Protein 2XQH (pdb70)

Foldseek 3Di:
DDDEECEDCEEFAADCEYEHYHCEYAHEHVEYFCAHVEYFYYHVTYQQDHLEYAEAHLGEEDNQQDNEYAYEANGYEDHPQHVEYEDEHCGYEDEHVEYQHYHQGYDDYHPYYTPWHQDDPPDPDRIDHDDDDDDDADDDPPDDHDPVRVCVVVVVVVVVVVVVVVVVVVVVVVVCCVVVVVVVVVCVQPFKWAADPVGDTHRPPPHDHMDTNVVVVVVVVVVVVVVVVVVVVVVVVVVVVVVVVVVVVVVVVVVVPD

Radius of gyration: 55.24 Å; Cα contacts (8 Å, |Δi|>4): 587; chains: 1; bounding box: 32×41×186 Å

Structure (mmCIF, N/CA/C/O backbone):
data_2XQH
#
_entry.id   2XQH
#
_cell.length_a   48.950
_cell.length_b   48.950
_cell.length_c   409.600
_cell.angle_alpha   90.00
_cell.angle_beta   90.00
_cell.angle_gamma   120.00
#
_symmetry.space_group_name_H-M   'H 3'
#
loop_
_entity.id
_entity.type
_entity.pdbx_description
1 polymer 'IMMUNOGLOBULIN-BINDING PROTEIN EIBD'
2 non-polymer 'CHLORIDE ION'
3 water water
#
loop_
_atom_site.group_PDB
_atom_site.id
_atom_site.type_symbol
_atom_site.label_atom_id
_atom_site.label_alt_id
_atom_site.label_comp_id
_atom_site.label_asym_id
_atom_site.label_entity_id
_atom_site.label_seq_id
_atom_site.pdbx_PDB_ins_code
_atom_site.Cartn_x
_atom_site.Cartn_y
_atom_site.Cartn_z
_atom_site.occupancy
_atom_site.B_iso_or_equiv
_atom_site.auth_seq_id
_atom_site.auth_comp_id
_atom_site.auth_asym_id
_atom_site.auth_atom_id
_atom_site.pdbx_PDB_model_num
ATOM 1 N N . SER A 1 23 ? 2.077 15.721 133.245 1.00 81.58 160 SER A N 1
ATOM 2 C CA . SER A 1 23 ? 3.463 15.836 132.805 1.00 86.63 160 SER A CA 1
ATOM 3 C C . SER A 1 23 ? 4.122 14.463 132.682 1.00 97.42 160 SER A C 1
ATOM 4 O O . SER A 1 23 ? 4.570 14.069 131.603 1.00 100.51 160 SER A O 1
ATOM 7 N N . ASP A 1 24 ? 4.178 13.748 133.804 1.00 98.84 161 ASP A N 1
ATOM 8 C CA . ASP A 1 24 ? 4.784 12.419 133.887 1.00 87.79 161 ASP A CA 1
ATOM 9 C C . ASP A 1 24 ? 3.778 11.395 133.323 1.00 72.26 161 ASP A C 1
ATOM 10 O O . ASP A 1 24 ? 2.907 11.806 132.554 1.00 79.97 161 ASP A O 1
ATOM 15 N N . ALA A 1 25 ? 3.838 10.098 133.657 1.00 56.21 162 ALA A N 1
ATOM 16 C CA . ALA A 1 25 ? 4.660 9.480 134.707 1.00 47.05 162 ALA A CA 1
ATOM 17 C C . ALA A 1 25 ? 6.136 9.293 134.345 1.00 52.35 162 ALA A C 1
ATOM 18 O O . ALA A 1 25 ? 6.473 9.005 133.194 1.00 50.45 162 ALA A O 1
ATOM 20 N N . LYS A 1 26 ? 7.007 9.450 135.340 1.00 35.48 163 LYS A N 1
ATOM 21 C CA . LYS A 1 26 ? 8.443 9.362 135.119 1.00 37.29 163 LYS A CA 1
ATOM 22 C C . LYS A 1 26 ? 9.132 8.452 136.124 1.00 34.76 163 LYS A C 1
ATOM 23 O O . LYS A 1 26 ? 9.208 8.758 137.315 1.00 32.03 163 LYS A O 1
ATOM 29 N N . ALA A 1 27 ? 9.629 7.326 135.630 1.00 29.53 164 ALA A N 1
ATOM 30 C CA . ALA A 1 27 ? 10.352 6.374 136.450 1.00 36.77 164 ALA A CA 1
ATOM 31 C C . ALA A 1 27 ? 11.823 6.405 136.042 1.00 44.58 164 ALA A C 1
ATOM 32 O O . ALA A 1 27 ? 12.258 5.622 135.203 1.00 42.69 164 ALA A O 1
ATOM 34 N N . SER A 1 28 ? 12.587 7.308 136.647 1.00 42.96 165 SER A N 1
ATOM 35 C CA . SER A 1 28 ? 13.960 7.548 136.223 1.00 43.24 165 SER A CA 1
ATOM 36 C C . SER A 1 28 ? 14.999 6.788 137.047 1.00 45.88 165 SER A C 1
ATOM 37 O O . SER A 1 28 ? 16.135 6.640 136.615 1.00 48.77 165 SER A O 1
ATOM 40 N N . GLY A 1 29 ? 14.622 6.293 138.223 1.00 36.86 166 GLY A N 1
ATOM 41 C CA . GLY A 1 29 ? 15.552 5.487 138.997 1.00 34.69 166 GLY A CA 1
ATOM 42 C C . GLY A 1 29 ? 15.686 4.040 138.530 1.00 31.20 166 GLY A C 1
ATOM 43 O O . GLY A 1 29 ? 14.811 3.513 137.848 1.00 32.02 166 GLY A O 1
ATOM 44 N N . GLU A 1 30 ? 16.781 3.390 138.908 1.00 30.28 167 GLU A N 1
ATOM 45 C CA . GLU A 1 30 ? 16.956 1.961 138.642 1.00 37.42 167 GLU A CA 1
ATOM 46 C C . GLU A 1 30 ? 15.894 1.145 139.399 1.00 32.13 167 GLU A C 1
ATOM 47 O O . GLU A 1 30 ? 15.659 1.382 140.581 1.00 33.02 167 GLU A O 1
ATOM 53 N N . PHE A 1 31 ? 15.264 0.195 138.712 1.00 30.33 168 PHE A N 1
ATOM 54 C CA . PHE A 1 31 ? 14.183 -0.629 139.276 1.00 28.34 168 PHE A CA 1
ATOM 55 C C . PHE A 1 31 ? 12.939 0.190 139.604 1.00 32.72 168 PHE A C 1
ATOM 56 O O . PHE A 1 31 ? 11.991 -0.348 140.151 1.00 32.77 168 PHE A O 1
ATOM 64 N N . SER A 1 32 ? 12.926 1.474 139.258 1.00 28.71 169 SER A N 1
ATOM 65 C CA . SER A 1 32 ? 11.805 2.331 139.637 1.00 27.37 169 SER A CA 1
ATOM 66 C C . SER A 1 32 ? 10.542 2.094 138.803 1.00 33.44 169 SER A C 1
ATOM 67 O O . SER A 1 32 ? 10.609 1.698 137.641 1.00 33.47 169 SER A O 1
ATOM 70 N N . VAL A 1 33 ? 9.390 2.336 139.422 1.00 27.91 170 VAL A N 1
ATOM 71 C CA . VAL A 1 33 ? 8.090 2.263 138.759 1.00 28.87 170 VAL A CA 1
ATOM 72 C C . VAL A 1 33 ? 7.252 3.485 139.138 1.00 26.28 170 VAL A C 1
ATOM 73 O O . VAL A 1 33 ? 7.184 3.862 140.312 1.00 22.20 170 VAL A O 1
ATOM 77 N N . ALA A 1 34 ? 6.641 4.120 138.140 1.00 24.00 171 ALA A N 1
ATOM 78 C CA . ALA A 1 34 ? 5.738 5.245 138.381 1.00 28.95 171 ALA A CA 1
ATOM 79 C C . ALA A 1 34 ? 4.448 5.028 137.595 1.00 31.46 171 ALA A C 1
ATOM 80 O O . ALA A 1 34 ? 4.478 4.748 136.397 1.00 30.28 171 ALA A O 1
ATOM 82 N N . VAL A 1 35 ? 3.317 5.181 138.269 1.00 27.71 172 VAL A N 1
ATOM 83 C CA . VAL A 1 35 ? 2.031 4.916 137.649 1.00 26.69 172 VAL A CA 1
ATOM 84 C C . VAL A 1 35 ? 1.115 6.059 138.017 1.00 27.77 172 VAL A C 1
ATOM 85 O O . VAL A 1 35 ? 0.936 6.359 139.202 1.00 24.98 172 VAL A O 1
ATOM 89 N N . GLY A 1 36 ? 0.550 6.711 137.006 1.00 23.27 173 GLY A N 1
ATOM 90 C CA . GLY A 1 36 ? -0.377 7.803 137.239 1.00 29.10 173 GLY A CA 1
ATOM 91 C C . GLY A 1 36 ? 0.189 9.087 136.680 1.00 30.42 173 GLY A C 1
ATOM 92 O O . GLY A 1 36 ? 1.412 9.248 136.592 1.00 26.36 173 GLY A O 1
ATOM 93 N N . ASN A 1 37 ? -0.697 9.999 136.289 1.00 31.15 174 ASN A N 1
ATOM 94 C CA . ASN A 1 37 ? -0.266 11.257 135.699 1.00 29.67 174 ASN A CA 1
ATOM 95 C C . ASN A 1 37 ? 0.529 12.075 136.705 1.00 33.90 174 ASN A C 1
ATOM 96 O O . ASN A 1 37 ? 0.087 12.282 137.837 1.00 25.45 174 ASN A O 1
ATOM 101 N N . GLY A 1 38 ? 1.692 12.553 136.282 1.00 26.90 175 GLY A N 1
ATOM 102 C CA . GLY A 1 38 ? 2.540 13.344 137.157 1.00 31.64 175 GLY A CA 1
ATOM 103 C C . GLY A 1 38 ? 3.318 12.532 138.191 1.00 30.71 175 GLY A C 1
ATOM 104 O O . GLY A 1 38 ? 4.155 13.089 138.893 1.00 25.18 175 GLY A O 1
ATOM 105 N N . ALA A 1 39 ? 3.055 11.228 138.299 1.00 27.09 176 ALA A N 1
ATOM 106 C CA . ALA A 1 39 ? 3.766 10.404 139.297 1.00 27.40 176 ALA A CA 1
ATOM 107 C C . ALA A 1 39 ? 5.254 10.348 138.973 1.00 29.10 176 ALA A C 1
ATOM 108 O O . ALA A 1 39 ? 5.643 10.349 137.806 1.00 26.06 176 ALA A O 1
ATOM 110 N N . ARG A 1 40 ? 6.094 10.296 139.995 1.00 20.29 177 ARG A N 1
ATOM 111 C CA . ARG A 1 40 ? 7.525 10.195 139.744 1.00 25.04 177 ARG A CA 1
ATOM 112 C C . ARG A 1 40 ? 8.231 9.316 140.771 1.00 29.29 177 ARG A C 1
ATOM 113 O O . ARG A 1 40 ? 7.933 9.359 141.973 1.00 28.77 177 ARG A O 1
ATOM 121 N N . ALA A 1 41 ? 9.144 8.493 140.277 1.00 22.22 178 ALA A N 1
ATOM 122 C CA . ALA A 1 41 ? 9.949 7.629 141.122 1.00 27.22 178 ALA A CA 1
ATOM 123 C C . ALA A 1 41 ? 11.374 7.811 140.627 1.00 29.24 178 ALA A C 1
ATOM 124 O O . ALA A 1 41 ? 11.746 7.304 139.573 1.00 30.13 178 ALA A O 1
ATOM 126 N N . THR A 1 42 ? 12.155 8.568 141.389 1.00 26.76 179 THR A N 1
ATOM 127 C CA . THR A 1 42 ? 13.373 9.191 140.878 1.00 29.25 179 THR A CA 1
ATOM 128 C C . THR A 1 42 ? 14.662 8.619 141.446 1.00 31.96 179 THR A C 1
ATOM 129 O O . THR A 1 42 ? 15.748 9.051 141.078 1.00 33.76 179 THR A O 1
ATOM 133 N N . GLU A 1 43 ? 14.549 7.661 142.358 1.00 29.10 180 GLU A N 1
ATOM 134 C CA . GLU A 1 43 ? 15.739 7.063 142.942 1.00 26.86 180 GLU A CA 1
ATOM 135 C C . GLU A 1 43 ? 15.708 5.561 142.761 1.00 26.54 180 GLU A C 1
ATOM 136 O O . GLU A 1 43 ? 14.694 4.988 142.367 1.00 26.68 180 GLU A O 1
ATOM 142 N N . LYS A 1 44 ? 16.832 4.929 143.061 1.00 26.38 181 LYS A N 1
ATOM 143 C CA . LYS A 1 44 ? 16.944 3.484 142.984 1.00 25.42 181 LYS A CA 1
ATOM 144 C C . LYS A 1 44 ? 15.901 2.787 143.845 1.00 31.84 181 LYS A C 1
ATOM 145 O O . LYS A 1 44 ? 15.715 3.130 145.028 1.00 30.14 181 LYS A O 1
ATOM 151 N N . ALA A 1 45 ? 15.244 1.793 143.248 1.00 25.98 182 ALA A N 1
ATOM 152 C CA . ALA A 1 45 ? 14.254 0.969 143.930 1.00 26.02 182 ALA A CA 1
ATOM 153 C C . ALA A 1 45 ? 13.088 1.788 144.481 1.00 25.29 182 ALA A C 1
ATOM 154 O O . ALA A 1 45 ? 12.530 1.455 145.535 1.00 23.88 182 ALA A O 1
ATOM 156 N N . SER A 1 46 ? 12.714 2.848 143.768 1.00 22.06 183 SER A N 1
ATOM 157 C CA . SER A 1 46 ? 11.568 3.653 144.185 1.00 25.70 183 SER A CA 1
ATOM 158 C C . SER A 1 46 ? 10.310 3.240 143.401 1.00 28.39 183 SER A C 1
ATOM 159 O O . SER A 1 46 ? 10.402 2.779 142.256 1.00 26.06 183 SER A O 1
ATOM 162 N N . THR A 1 47 ? 9.148 3.415 144.024 1.00 22.46 184 THR A N 1
ATOM 163 C CA . THR A 1 47 ? 7.861 3.024 143.450 1.00 21.78 184 THR A CA 1
ATOM 164 C C . THR A 1 47 ? 6.831 4.098 143.783 1.00 26.35 184 THR A C 1
ATOM 165 O O . THR A 1 47 ? 6.552 4.356 144.953 1.00 21.93 184 THR A O 1
ATOM 169 N N . ALA A 1 48 ? 6.254 4.727 142.769 1.00 16.14 185 ALA A N 1
ATOM 170 C CA . ALA A 1 48 ? 5.223 5.725 143.027 1.00 18.74 185 ALA A CA 1
ATOM 171 C C . ALA A 1 48 ? 3.955 5.387 142.250 1.00 22.74 185 ALA A C 1
ATOM 172 O O . ALA A 1 48 ? 3.986 5.259 141.028 1.00 26.04 185 ALA A O 1
ATOM 174 N N . VAL A 1 49 ? 2.844 5.247 142.957 1.00 23.00 186 VAL A N 1
ATOM 175 C CA . VAL A 1 49 ? 1.599 4.803 142.337 1.00 22.78 186 VAL A CA 1
ATOM 176 C C . VAL A 1 49 ? 0.489 5.728 142.795 1.00 22.32 186 VAL A C 1
ATOM 177 O O . VAL A 1 49 ? 0.128 5.754 143.977 1.00 21.83 186 VAL A O 1
ATOM 181 N N . GLY A 1 50 ? -0.039 6.494 141.851 1.00 19.77 187 GLY A N 1
ATOM 182 C CA . GLY A 1 50 ? -1.045 7.488 142.147 1.00 26.53 187 GLY A CA 1
ATOM 183 C C . GLY A 1 50 ? -0.684 8.774 141.437 1.00 25.26 187 GLY A C 1
ATOM 184 O O . GLY A 1 50 ? 0.489 9.137 141.388 1.00 25.27 187 GLY A O 1
ATOM 185 N N . SER A 1 51 ? -1.682 9.472 140.897 1.00 23.00 188 SER A N 1
ATOM 186 C CA . SER A 1 51 ? -1.419 10.744 140.225 1.00 24.89 188 SER A CA 1
ATOM 187 C C . SER A 1 51 ? -0.680 11.689 141.169 1.00 28.69 188 SER A C 1
ATOM 188 O O . SER A 1 51 ? -1.034 11.812 142.341 1.00 23.22 188 SER A O 1
ATOM 191 N N . TRP A 1 52 ? 0.358 12.336 140.651 1.00 22.34 189 TRP A N 1
ATOM 192 C CA . TRP A 1 52 ? 1.112 13.329 141.408 1.00 22.14 189 TRP A CA 1
ATOM 193 C C . TRP A 1 52 ? 1.846 12.777 142.639 1.00 27.16 189 TRP A C 1
ATOM 194 O O . TRP A 1 52 ? 2.358 13.551 143.446 1.00 27.65 189 TRP A O 1
ATOM 205 N N . ALA A 1 53 ? 1.920 11.452 142.780 1.00 23.24 190 ALA A N 1
ATOM 206 C CA . ALA A 1 53 ? 2.718 10.872 143.874 1.00 23.08 190 ALA A CA 1
ATOM 207 C C . ALA A 1 53 ? 4.196 10.988 143.530 1.00 28.36 190 ALA A C 1
ATOM 208 O O . ALA A 1 53 ? 4.564 11.077 142.369 1.00 25.84 190 ALA A O 1
ATOM 210 N N . ALA A 1 54 ? 5.044 10.966 144.541 1.00 23.57 191 ALA A N 1
ATOM 211 C CA . ALA A 1 54 ? 6.476 11.075 144.313 1.00 25.11 191 ALA A CA 1
ATOM 212 C C . ALA A 1 54 ? 7.219 10.198 145.293 1.00 22.53 191 ALA A C 1
ATOM 213 O O . ALA A 1 54 ? 7.009 10.261 146.502 1.00 25.09 191 ALA A O 1
ATOM 215 N N . ALA A 1 55 ? 8.089 9.364 144.755 1.00 20.09 192 ALA A N 1
ATOM 216 C CA . ALA A 1 55 ? 8.956 8.552 145.566 1.00 19.86 192 ALA A CA 1
ATOM 217 C C . ALA A 1 55 ? 10.387 8.958 145.214 1.00 28.05 192 ALA A C 1
ATOM 218 O O . ALA A 1 55 ? 10.930 8.558 144.167 1.00 24.16 192 ALA A O 1
ATOM 220 N N . ASP A 1 56 ? 10.974 9.810 146.060 1.00 22.15 193 ASP A N 1
ATOM 221 C CA . ASP A 1 56 ? 12.257 10.433 145.735 1.00 22.36 193 ASP A CA 1
ATOM 222 C C . ASP A 1 56 ? 13.380 9.887 146.599 1.00 31.03 193 ASP A C 1
ATOM 223 O O . ASP A 1 56 ? 14.494 10.394 146.558 1.00 27.39 193 ASP A O 1
ATOM 228 N N . GLY A 1 57 ? 13.091 8.855 147.385 1.00 25.24 194 GLY A N 1
ATOM 229 C CA . GLY A 1 57 ? 14.140 8.201 148.142 1.00 30.48 194 GLY A CA 1
ATOM 230 C C . GLY A 1 57 ? 14.537 6.844 147.572 1.00 33.46 194 GLY A C 1
ATOM 231 O O . GLY A 1 57 ? 13.771 6.189 146.870 1.00 26.92 194 GLY A O 1
ATOM 232 N N . LYS A 1 58 ? 15.748 6.414 147.894 1.00 26.15 195 LYS A N 1
ATOM 233 C CA . LYS A 1 58 ? 16.173 5.050 147.641 1.00 27.59 195 LYS A CA 1
ATOM 234 C C . LYS A 1 58 ? 15.283 4.090 148.408 1.00 27.36 195 LYS A C 1
ATOM 235 O O . LYS A 1 58 ? 15.053 4.276 149.604 1.00 26.91 195 LYS A O 1
ATOM 241 N N . GLN A 1 59 ? 14.783 3.067 147.718 1.00 24.13 196 GLN A N 1
ATOM 242 C CA . GLN A 1 59 ? 13.881 2.088 148.316 1.00 20.40 196 GLN A CA 1
ATOM 243 C C . GLN A 1 59 ? 12.650 2.770 148.928 1.00 23.75 196 GLN A C 1
ATOM 244 O O . GLN A 1 59 ? 12.108 2.313 149.950 1.00 22.03 196 GLN A O 1
ATOM 250 N N . SER A 1 60 ? 12.208 3.866 148.311 1.00 20.14 197 SER A N 1
ATOM 251 C CA . SER A 1 60 ? 11.008 4.572 148.785 1.00 17.48 197 SER A CA 1
ATOM 252 C C . SER A 1 60 ? 9.760 4.126 148.010 1.00 23.32 197 SER A C 1
ATOM 253 O O . SER A 1 60 ? 9.844 3.702 146.849 1.00 24.53 197 SER A O 1
ATOM 256 N N . THR A 1 61 ? 8.606 4.218 148.663 1.00 21.59 198 THR A N 1
ATOM 257 C CA . THR A 1 61 ? 7.350 3.740 148.089 1.00 23.45 198 THR A CA 1
ATOM 258 C C . THR A 1 61 ? 6.253 4.720 148.461 1.00 20.79 198 THR A C 1
ATOM 259 O O . THR A 1 61 ? 6.036 5.019 149.648 1.00 17.79 198 THR A O 1
ATOM 263 N N . ALA A 1 62 ? 5.559 5.222 147.446 1.00 17.44 199 ALA A N 1
ATOM 264 C CA . ALA A 1 62 ? 4.440 6.138 147.646 1.00 20.72 199 ALA A CA 1
ATOM 265 C C . ALA A 1 62 ? 3.198 5.595 146.952 1.00 17.26 199 ALA A C 1
ATOM 266 O O . ALA A 1 62 ? 3.226 5.261 145.768 1.00 21.57 199 ALA A O 1
ATOM 268 N N . LEU A 1 63 ? 2.108 5.508 147.699 1.00 18.20 200 LEU A N 1
ATOM 269 C CA . LEU A 1 63 ? 0.841 5.052 147.143 1.00 19.35 200 LEU A CA 1
ATOM 270 C C . LEU A 1 63 ? -0.284 6.028 147.468 1.00 18.69 200 LEU A C 1
ATOM 271 O O . LEU A 1 63 ? -0.567 6.306 148.654 1.00 17.67 200 LEU A O 1
ATOM 276 N N . GLY A 1 64 ? -0.942 6.509 146.417 1.00 15.45 201 GLY A N 1
ATOM 277 C CA . GLY A 1 64 ? -2.064 7.412 146.538 1.00 17.88 201 GLY A CA 1
ATOM 278 C C . GLY A 1 64 ? -1.797 8.762 145.877 1.00 19.74 201 GLY A C 1
ATOM 279 O O . GLY A 1 64 ? -0.652 9.114 145.569 1.00 19.26 201 GLY A O 1
ATOM 280 N N . VAL A 1 65 ? -2.853 9.541 145.693 1.00 18.95 202 VAL A N 1
ATOM 281 C CA . VAL A 1 65 ? -2.730 10.826 145.000 1.00 22.39 202 VAL A CA 1
ATOM 282 C C . VAL A 1 65 ? -1.981 11.837 145.866 1.00 22.65 202 VAL A C 1
ATOM 283 O O . VAL A 1 65 ? -2.300 12.019 147.057 1.00 17.86 202 VAL A O 1
ATOM 287 N N . GLY A 1 66 ? -0.973 12.479 145.274 1.00 21.01 203 GLY A N 1
ATOM 288 C CA . GLY A 1 66 ? -0.236 13.529 145.966 1.00 23.79 203 GLY A CA 1
ATOM 289 C C . GLY A 1 66 ? 0.539 13.013 147.177 1.00 21.39 203 GLY A C 1
ATOM 290 O O . GLY A 1 66 ? 0.888 13.788 148.068 1.00 21.26 203 GLY A O 1
ATOM 291 N N . THR A 1 67 ? 0.821 11.707 147.186 1.00 19.03 204 THR A N 1
ATOM 292 C CA . THR A 1 67 ? 1.534 11.029 148.285 1.00 21.30 204 THR A CA 1
ATOM 293 C C . THR A 1 67 ? 3.048 11.088 148.065 1.00 20.45 204 THR A C 1
ATOM 294 O O . THR A 1 67 ? 3.541 10.719 146.991 1.00 16.18 204 THR A O 1
ATOM 298 N N . TYR A 1 68 ? 3.777 11.578 149.064 1.00 17.66 205 TYR A N 1
ATOM 299 C CA . TYR A 1 68 ? 5.209 11.842 148.920 1.00 18.91 205 TYR A CA 1
ATOM 300 C C . TYR A 1 68 ? 6.027 11.019 149.893 1.00 21.17 205 TYR A C 1
ATOM 301 O O . TYR A 1 68 ? 5.889 11.172 151.116 1.00 18.96 205 TYR A O 1
ATOM 310 N N . ALA A 1 69 ? 6.894 10.166 149.344 1.00 20.83 206 ALA A N 1
ATOM 311 C CA . ALA A 1 69 ? 7.863 9.401 150.128 1.00 21.10 206 ALA A CA 1
ATOM 312 C C . ALA A 1 69 ? 9.232 9.932 149.753 1.00 20.28 206 ALA A C 1
ATOM 313 O O . ALA A 1 69 ? 9.864 9.431 148.837 1.00 20.83 206 ALA A O 1
ATOM 315 N N . TYR A 1 70 ? 9.666 10.985 150.435 1.00 21.81 207 TYR A N 1
ATOM 316 C CA . TYR A 1 70 ? 10.852 11.726 150.022 1.00 20.30 207 TYR A CA 1
ATOM 317 C C . TYR A 1 70 ? 12.176 11.181 150.580 1.00 27.51 207 TYR A C 1
ATOM 318 O O . TYR A 1 70 ? 13.233 11.392 149.991 1.00 23.92 207 TYR A O 1
ATOM 327 N N . ALA A 1 71 ? 12.121 10.502 151.724 1.00 20.64 208 ALA A N 1
ATOM 328 C CA . ALA A 1 71 ? 13.330 10.054 152.398 1.00 20.77 208 ALA A CA 1
ATOM 329 C C . ALA A 1 71 ? 13.774 8.690 151.876 1.00 21.32 208 ALA A C 1
ATOM 330 O O . ALA A 1 71 ? 12.957 7.920 151.384 1.00 20.76 208 ALA A O 1
ATOM 332 N N . ASN A 1 72 ? 15.059 8.377 152.006 1.00 23.32 209 ASN A N 1
ATOM 333 C CA . ASN A 1 72 ? 15.503 7.002 151.768 1.00 24.40 209 ASN A CA 1
ATOM 334 C C . ASN A 1 72 ? 14.725 6.019 152.654 1.00 28.96 209 ASN A C 1
ATOM 335 O O . ASN A 1 72 ? 14.445 6.305 153.829 1.00 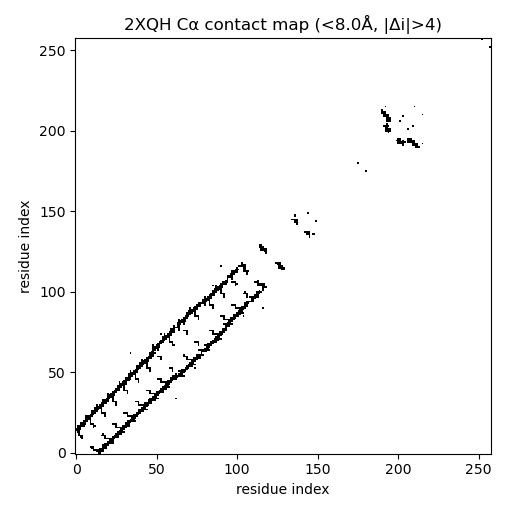21.68 209 ASN A O 1
ATOM 340 N N . ALA A 1 73 ? 14.382 4.864 152.090 1.00 19.82 210 ALA A N 1
ATOM 341 C CA . ALA A 1 73 ? 13.672 3.809 152.821 1.00 24.16 210 ALA A CA 1
ATOM 342 C C . ALA A 1 73 ? 12.351 4.270 153.431 1.00 24.53 210 ALA A C 1
ATOM 343 O O . ALA A 1 73 ? 11.858 3.669 154.397 1.00 22.90 210 ALA A O 1
ATOM 345 N N . SER A 1 74 ? 11.748 5.314 152.862 1.00 17.84 211 SER A N 1
ATOM 346 C CA . SER A 1 74 ? 10.442 5.767 153.351 1.00 20.09 211 SER A CA 1
ATOM 347 C C . SER A 1 74 ? 9.292 5.072 152.630 1.00 26.41 211 SER A C 1
ATOM 348 O O . SER A 1 74 ? 9.423 4.661 151.477 1.00 21.38 211 SER A O 1
ATOM 351 N N . THR A 1 75 ? 8.163 4.969 153.320 1.00 18.90 212 THR A N 1
ATOM 352 C CA . THR A 1 75 ? 6.952 4.347 152.784 1.00 17.71 212 THR A CA 1
ATOM 353 C C . THR A 1 75 ? 5.772 5.234 153.190 1.00 21.75 212 THR A C 1
ATOM 354 O O . THR A 1 75 ? 5.569 5.508 154.375 1.00 21.06 212 THR A O 1
ATOM 358 N N . ALA A 1 76 ? 5.020 5.711 152.209 1.00 19.26 213 ALA A N 1
ATOM 359 C CA . ALA A 1 76 ? 3.863 6.568 152.461 1.00 19.14 213 ALA A CA 1
ATOM 360 C C . ALA A 1 76 ? 2.651 5.974 151.734 1.00 18.87 213 ALA A C 1
ATOM 361 O O . ALA A 1 76 ? 2.666 5.821 150.505 1.00 18.35 213 ALA A O 1
ATOM 363 N N . LEU A 1 77 ? 1.617 5.635 152.496 1.00 16.73 214 LEU A N 1
ATOM 364 C CA . LEU A 1 77 ? 0.474 4.885 151.973 1.00 19.86 214 LEU A CA 1
ATOM 365 C C . LEU A 1 77 ? -0.844 5.580 152.294 1.00 18.85 214 LEU A C 1
ATOM 366 O O . LEU A 1 77 ? -1.203 5.741 153.467 1.00 18.93 214 LEU A O 1
ATOM 371 N N . GLY A 1 78 ? -1.581 5.956 151.257 1.00 17.96 215 GLY A N 1
ATOM 372 C CA . GLY A 1 78 ? -2.789 6.752 151.419 1.00 17.32 215 GLY A CA 1
ATOM 373 C C . GLY A 1 78 ? -2.569 8.123 150.810 1.00 18.68 215 GLY A C 1
ATOM 374 O O . GLY A 1 78 ? -1.463 8.661 150.845 1.00 18.85 215 GLY A O 1
ATOM 375 N N . SER A 1 79 ? -3.623 8.685 150.232 1.00 17.89 216 SER A N 1
ATOM 376 C CA . SER A 1 79 ? -3.519 9.992 149.595 1.00 18.37 216 SER A CA 1
ATOM 377 C C . SER A 1 79 ? -2.996 11.074 150.553 1.00 20.49 216 SER A C 1
ATOM 378 O O . SER A 1 79 ? -3.399 11.158 151.730 1.00 19.96 216 SER A O 1
ATOM 381 N N . VAL A 1 80 ? -2.067 11.881 150.045 1.00 19.00 217 VAL A N 1
ATOM 382 C CA . VAL A 1 80 ? -1.467 12.949 150.824 1.00 26.11 217 VAL A CA 1
ATOM 383 C C . VAL A 1 80 ? -0.644 12.460 152.040 1.00 24.62 217 VAL A C 1
ATOM 384 O O . VAL A 1 80 ? -0.218 13.270 152.851 1.00 22.80 217 VAL A O 1
ATOM 388 N N . ALA A 1 81 ? -0.416 11.154 152.182 1.00 19.82 218 ALA A N 1
ATOM 389 C CA . ALA A 1 81 ? 0.526 10.719 153.217 1.00 18.08 218 ALA A CA 1
ATOM 390 C C . ALA A 1 81 ? 1.903 11.298 152.863 1.00 21.18 218 ALA A C 1
ATOM 391 O O . ALA A 1 81 ? 2.202 11.523 151.692 1.00 21.55 218 ALA A O 1
ATOM 393 N N . PHE A 1 82 ? 2.743 11.527 153.864 1.00 17.24 219 PHE A N 1
ATOM 394 C CA . PHE A 1 82 ? 3.973 12.290 153.652 1.00 21.73 219 PHE A CA 1
ATOM 395 C C . PHE A 1 82 ? 5.106 11.817 154.560 1.00 18.38 219 PHE A C 1
ATOM 396 O O . PHE A 1 82 ? 4.919 11.695 155.766 1.00 20.32 219 PHE A O 1
ATOM 404 N N . VAL A 1 83 ? 6.281 11.584 153.976 1.00 19.43 220 VAL A N 1
ATOM 405 C CA . VAL A 1 83 ? 7.496 11.374 154.743 1.00 19.20 220 VAL A CA 1
ATOM 406 C C . VAL A 1 83 ? 8.564 12.365 154.294 1.00 21.00 220 VAL A C 1
ATOM 407 O O . VAL A 1 83 ? 9.004 12.369 153.127 1.00 20.50 220 VAL A O 1
ATOM 411 N N . ASP A 1 84 ? 8.956 13.228 155.224 1.00 18.59 221 ASP A N 1
ATOM 412 C CA . ASP A 1 84 ? 9.951 14.252 154.951 1.00 21.87 221 ASP A CA 1
ATOM 413 C C . ASP A 1 84 ? 11.244 13.634 154.433 1.00 24.97 221 ASP A C 1
ATOM 414 O O . ASP A 1 84 ? 11.641 12.544 154.855 1.00 22.56 221 ASP A O 1
ATOM 419 N N . ASN A 1 85 ? 11.921 14.334 153.532 1.00 21.54 222 ASN A N 1
ATOM 420 C CA . ASN A 1 85 ? 13.161 13.787 152.961 1.00 31.23 222 ASN A CA 1
ATOM 421 C C . ASN A 1 85 ? 14.269 13.493 153.985 1.00 26.62 222 ASN A C 1
ATOM 422 O O . ASN A 1 85 ? 15.130 12.640 153.746 1.00 24.57 222 ASN A O 1
ATOM 427 N N . THR A 1 86 ? 14.248 14.181 155.127 1.00 24.99 223 THR A N 1
ATOM 428 C CA . THR A 1 86 ? 15.206 13.881 156.198 1.00 26.61 223 THR A CA 1
ATOM 429 C C . THR A 1 86 ? 14.792 12.681 157.058 1.00 24.40 223 THR A C 1
ATOM 430 O O . THR A 1 86 ? 15.592 12.180 157.838 1.00 25.24 223 THR A O 1
ATOM 434 N N . ALA A 1 87 ? 13.548 12.224 156.926 1.00 21.66 224 ALA A N 1
ATOM 435 C CA . ALA A 1 87 ? 13.035 11.192 157.833 1.00 19.99 224 ALA A CA 1
ATOM 436 C C . ALA A 1 87 ? 13.290 9.787 157.304 1.00 20.58 224 ALA A C 1
ATOM 437 O O . ALA A 1 87 ? 12.357 9.027 157.014 1.00 20.56 224 ALA A O 1
ATOM 439 N N . THR A 1 88 ? 14.569 9.452 157.180 1.00 22.16 225 THR A N 1
ATOM 440 C CA . THR A 1 88 ? 15.012 8.121 156.775 1.00 20.86 225 THR A CA 1
ATOM 441 C C . THR A 1 88 ? 14.247 7.006 157.505 1.00 22.73 225 THR A C 1
ATOM 442 O O . THR A 1 88 ? 14.078 7.061 158.721 1.00 21.44 225 THR A O 1
ATOM 446 N N . TYR A 1 89 ? 13.774 6.012 156.754 1.00 21.51 226 TYR A N 1
ATOM 447 C CA . TYR A 1 89 ? 12.999 4.899 157.318 1.00 18.75 226 TYR A CA 1
ATOM 448 C C . TYR A 1 89 ? 11.623 5.269 157.852 1.00 22.90 226 TYR A C 1
ATOM 449 O O . TYR A 1 89 ? 10.998 4.453 158.501 1.00 23.55 226 TYR A O 1
ATOM 458 N N . GLY A 1 90 ? 11.149 6.483 157.581 1.00 21.87 227 GLY A N 1
ATOM 459 C CA . GLY A 1 90 ? 9.809 6.872 157.991 1.00 16.30 227 GLY A CA 1
ATOM 460 C C . GLY A 1 90 ? 8.719 6.081 157.276 1.00 22.58 227 GLY A C 1
ATOM 461 O O . GLY A 1 90 ? 8.820 5.782 156.083 1.00 20.07 227 GLY A O 1
ATOM 462 N N . THR A 1 91 ? 7.667 5.739 158.016 1.00 17.84 228 THR A N 1
ATOM 463 C CA . THR A 1 91 ? 6.540 5.021 157.455 1.00 21.05 228 THR A CA 1
ATOM 464 C C . THR A 1 91 ? 5.263 5.746 157.855 1.00 24.99 228 THR A C 1
ATOM 465 O O . THR A 1 91 ? 5.042 6.022 159.031 1.00 17.91 228 THR A O 1
ATOM 469 N N . ALA A 1 92 ? 4.430 6.073 156.877 1.00 17.77 229 ALA A N 1
ATOM 470 C CA . ALA A 1 92 ? 3.193 6.775 157.169 1.00 19.48 229 ALA A CA 1
ATOM 471 C C . ALA A 1 92 ? 2.076 6.040 156.472 1.00 26.87 229 ALA A C 1
ATOM 472 O O . ALA A 1 92 ? 2.154 5.813 155.268 1.00 20.50 229 ALA A O 1
ATOM 474 N N . ALA A 1 93 ? 1.038 5.676 157.218 1.00 15.34 230 ALA A N 1
ATOM 475 C CA . ALA A 1 93 ? -0.101 4.990 156.626 1.00 15.98 230 ALA A CA 1
ATOM 476 C C . ALA A 1 93 ? -1.412 5.664 157.021 1.00 19.08 230 ALA A C 1
ATOM 477 O O . ALA A 1 93 ? -1.709 5.842 158.213 1.00 22.85 230 ALA A O 1
ATOM 479 N N . GLY A 1 94 ? -2.204 6.032 156.018 1.00 17.51 231 GLY A N 1
ATOM 480 C CA . GLY A 1 94 ? -3.473 6.706 156.240 1.00 17.32 231 GLY A CA 1
ATOM 481 C C . GLY A 1 94 ? -3.458 8.032 155.517 1.00 21.34 231 GLY A C 1
ATOM 482 O O . GLY A 1 94 ? -2.395 8.625 155.317 1.00 18.19 231 GLY A O 1
ATOM 483 N N . ASN A 1 95 ? -4.636 8.487 155.107 1.00 20.51 232 ASN A N 1
ATOM 484 C CA . ASN A 1 95 ? -4.768 9.789 154.480 1.00 23.23 232 ASN A CA 1
ATOM 485 C C . ASN A 1 95 ? -4.116 10.878 155.328 1.00 21.31 232 ASN A C 1
ATOM 486 O O . ASN A 1 95 ? -4.431 11.011 156.506 1.00 19.15 232 ASN A O 1
ATOM 491 N N . ARG A 1 96 ? -3.190 11.635 154.741 1.00 18.41 233 ARG A N 1
ATOM 492 C CA . ARG A 1 96 ? -2.513 12.712 155.461 1.00 20.78 233 ARG A CA 1
ATOM 493 C C . ARG A 1 96 ? -1.592 12.275 156.614 1.00 15.57 233 ARG A C 1
ATOM 494 O O . ARG A 1 96 ? -1.070 13.129 157.341 1.00 21.99 233 ARG A O 1
ATOM 502 N N . ALA A 1 97 ? -1.397 10.975 156.819 1.00 19.81 234 ALA A N 1
ATOM 503 C CA . ALA A 1 97 ? -0.427 10.552 157.842 1.00 18.50 234 ALA A CA 1
ATOM 504 C C . ALA A 1 97 ? 0.945 11.098 157.447 1.00 25.80 234 ALA A C 1
ATOM 505 O O . ALA A 1 97 ? 1.287 11.113 156.266 1.00 20.78 234 ALA A O 1
ATOM 507 N N . LYS A 1 98 ? 1.725 11.533 158.431 1.00 18.13 235 LYS A N 1
ATOM 508 C CA . LYS A 1 98 ? 2.974 12.249 158.180 1.00 20.79 235 LYS A CA 1
ATOM 509 C C . LYS A 1 98 ? 4.097 11.876 159.149 1.00 21.95 235 LYS A C 1
ATOM 510 O O . LYS A 1 98 ? 3.867 11.712 160.345 1.00 21.51 235 LYS A O 1
ATOM 516 N N . VAL A 1 99 ? 5.309 11.727 158.622 1.00 18.84 236 VAL A N 1
ATOM 517 C CA . VAL A 1 99 ? 6.507 11.610 159.443 1.00 23.23 236 VAL A CA 1
ATOM 518 C C . VAL A 1 99 ? 7.323 12.838 159.081 1.00 27.47 236 VAL A C 1
ATOM 519 O O . VAL A 1 99 ? 7.702 13.023 157.914 1.00 21.30 236 VAL A O 1
ATOM 523 N N . ASP A 1 100 ? 7.546 13.712 160.054 1.00 21.18 237 ASP A N 1
ATOM 524 C CA . ASP A 1 100 ? 8.032 15.048 159.720 1.00 22.62 237 ASP A CA 1
ATOM 525 C C . ASP A 1 100 ? 9.557 15.158 159.788 1.00 26.12 237 ASP A C 1
ATOM 526 O O . ASP A 1 100 ? 10.266 14.175 160.001 1.00 24.48 237 ASP A O 1
ATOM 531 N N . LYS A 1 101 ? 10.049 16.376 159.615 1.00 21.89 238 LYS A N 1
ATOM 532 C CA . LYS A 1 101 ? 11.484 16.658 159.584 1.00 21.62 238 LYS A CA 1
ATOM 533 C C . LYS A 1 101 ? 12.217 16.048 160.764 1.00 23.91 238 LYS A C 1
ATOM 534 O O . LYS A 1 101 ? 11.790 16.181 161.922 1.00 25.13 238 LYS A O 1
ATOM 540 N N . ASP A 1 102 ? 13.323 15.377 160.450 1.00 24.04 239 ASP A N 1
ATOM 541 C CA . ASP A 1 102 ? 14.245 14.816 161.434 1.00 22.34 239 ASP A CA 1
ATOM 542 C C . ASP A 1 102 ? 13.687 13.645 162.222 1.00 21.87 239 ASP A C 1
ATOM 543 O O . ASP A 1 102 ? 14.376 13.078 163.061 1.00 26.47 239 ASP A O 1
ATOM 548 N N . ALA A 1 103 ? 12.457 13.253 161.923 1.00 21.30 240 ALA A N 1
ATOM 549 C CA . ALA A 1 103 ? 11.861 12.125 162.630 1.00 20.09 240 ALA A CA 1
ATOM 550 C C . ALA A 1 103 ? 12.273 10.798 162.018 1.00 20.97 240 ALA A C 1
ATOM 551 O O . ALA A 1 103 ? 11.429 10.034 161.563 1.00 22.45 240 ALA A O 1
ATOM 553 N N . THR A 1 104 ? 13.577 10.522 162.008 1.00 22.32 241 THR A N 1
ATOM 554 C CA . THR A 1 104 ? 14.076 9.277 161.438 1.00 22.98 241 THR A CA 1
ATOM 555 C C . THR A 1 104 ? 13.421 8.098 162.136 1.00 25.50 241 THR A C 1
ATOM 556 O O . THR A 1 104 ? 13.196 8.133 163.351 1.00 21.28 241 THR A O 1
ATOM 560 N N . GLU A 1 105 ? 13.090 7.073 161.350 1.00 25.21 242 GLU A N 1
ATOM 561 C CA . GLU A 1 105 ? 12.478 5.852 161.859 1.00 24.17 242 GLU A CA 1
ATOM 562 C C . GLU A 1 105 ? 11.134 6.116 162.522 1.00 23.06 242 GLU A C 1
ATOM 563 O O . GLU A 1 105 ? 10.675 5.320 163.333 1.00 25.58 242 GLU A O 1
ATOM 569 N N . GLY A 1 106 ? 10.513 7.241 162.176 1.00 23.14 243 GLY A N 1
ATOM 570 C CA . GLY A 1 106 ? 9.157 7.531 162.613 1.00 17.80 243 GLY A CA 1
ATOM 571 C C . GLY A 1 106 ? 8.115 6.637 161.959 1.00 17.82 243 GLY A C 1
ATOM 572 O O . GLY A 1 106 ? 8.306 6.177 160.833 1.00 20.82 243 GLY A O 1
ATOM 573 N N . THR A 1 107 ? 7.019 6.371 162.669 1.00 15.76 244 THR A N 1
ATOM 574 C CA . THR A 1 107 ? 5.943 5.530 162.123 1.00 17.06 244 THR A CA 1
ATOM 575 C C . THR A 1 107 ? 4.587 6.110 162.496 1.00 22.36 244 THR A C 1
ATOM 576 O O . THR A 1 107 ? 4.193 6.109 163.665 1.00 20.49 244 THR A O 1
ATOM 580 N N . ALA A 1 108 ? 3.874 6.605 161.492 1.00 14.96 245 ALA A N 1
ATOM 581 C CA . ALA A 1 108 ? 2.577 7.239 161.700 1.00 17.31 245 ALA A CA 1
ATOM 582 C C . ALA A 1 108 ? 1.490 6.320 161.185 1.00 19.04 245 ALA A C 1
ATOM 583 O O . ALA A 1 108 ? 1.439 6.008 159.982 1.00 20.18 245 ALA A O 1
ATOM 585 N N . LEU A 1 109 ? 0.601 5.890 162.083 1.00 19.75 246 LEU A N 1
ATOM 586 C CA . LEU A 1 109 ? -0.387 4.869 161.737 1.00 18.05 246 LEU A CA 1
ATOM 587 C C . LEU A 1 109 ? -1.817 5.351 161.975 1.00 24.19 246 LEU A C 1
ATOM 588 O O . LEU A 1 109 ? -2.338 5.277 163.093 1.00 19.77 246 LEU A O 1
ATOM 593 N N . GLY A 1 110 ? -2.446 5.849 160.918 1.00 20.90 247 GLY A N 1
ATOM 594 C CA . GLY A 1 110 ? -3.789 6.390 161.013 1.00 22.60 247 GLY A CA 1
ATOM 595 C C . GLY A 1 110 ? -3.880 7.690 160.230 1.00 21.12 247 GLY A C 1
ATOM 596 O O . GLY A 1 110 ? -2.888 8.400 160.079 1.00 17.42 247 GLY A O 1
ATOM 597 N N . ALA A 1 111 ? -5.066 7.999 159.724 1.00 21.23 248 ALA A N 1
ATOM 598 C CA . ALA A 1 111 ? -5.284 9.256 159.019 1.00 20.81 248 ALA A CA 1
ATOM 599 C C . ALA A 1 111 ? -4.924 10.437 159.909 1.00 19.33 248 ALA A C 1
ATOM 600 O O . ALA A 1 111 ? -5.314 10.500 161.096 1.00 18.06 248 ALA A O 1
ATOM 602 N N . LYS A 1 112 ? -4.193 11.384 159.329 1.00 19.21 249 LYS A N 1
ATOM 603 C CA . LYS A 1 112 ? -3.801 12.606 160.029 1.00 22.29 249 LYS A CA 1
ATOM 604 C C . LYS A 1 112 ? -2.884 12.359 161.239 1.00 24.65 249 LYS A C 1
ATOM 605 O O . LYS A 1 112 ? -2.614 13.285 161.998 1.00 24.40 249 LYS A O 1
ATOM 611 N N . ALA A 1 113 ? -2.405 11.129 161.427 1.00 19.92 250 ALA A N 1
ATOM 612 C CA . ALA A 1 113 ? -1.376 10.899 162.442 1.00 18.59 250 ALA A CA 1
ATOM 613 C C . ALA A 1 113 ? -0.064 11.610 162.053 1.00 26.41 250 ALA A C 1
ATOM 614 O O . ALA A 1 113 ? 0.288 11.687 160.874 1.00 20.01 250 ALA A O 1
ATOM 616 N N . THR A 1 114 ? 0.658 12.128 163.046 1.00 16.52 251 THR A N 1
ATOM 617 C CA . THR A 1 114 ? 1.881 12.890 162.782 1.00 24.56 251 THR A CA 1
ATOM 618 C C . THR A 1 114 ? 2.985 12.455 163.719 1.00 22.50 251 THR A C 1
ATOM 619 O O . THR A 1 114 ? 2.808 12.472 164.942 1.00 20.54 251 THR A O 1
ATOM 623 N N . VAL A 1 115 ? 4.121 12.062 163.153 1.00 19.61 252 VAL A N 1
ATOM 624 C CA . VAL A 1 115 ? 5.290 11.774 163.964 1.00 21.31 252 VAL A CA 1
ATOM 625 C C . VAL A 1 115 ? 6.324 12.900 163.843 1.00 21.16 252 VAL A C 1
ATOM 626 O O . VAL A 1 115 ? 6.778 13.235 162.744 1.00 23.23 252 VAL A O 1
ATOM 630 N N . THR A 1 116 ? 6.716 13.455 164.983 1.00 21.38 253 THR A N 1
ATOM 631 C CA . THR A 1 116 ? 7.692 14.535 164.995 1.00 22.19 253 THR A CA 1
ATOM 632 C C . THR A 1 116 ? 8.927 14.153 165.793 1.00 23.08 253 THR A C 1
ATOM 633 O O . THR A 1 116 ? 9.804 14.978 166.005 1.00 29.28 253 THR A O 1
ATOM 637 N N . ASN A 1 117 ? 8.996 12.892 166.214 1.00 22.51 254 ASN A N 1
ATOM 638 C CA . ASN A 1 117 ? 10.110 12.407 167.021 1.00 25.57 254 ASN A CA 1
ATOM 639 C C . ASN A 1 117 ? 10.754 11.162 166.438 1.00 22.76 254 ASN A C 1
ATOM 640 O O . ASN A 1 117 ? 10.067 10.307 165.873 1.00 21.58 254 ASN A O 1
ATOM 645 N N . LYS A 1 118 ? 12.070 11.062 166.609 1.00 21.17 255 LYS A N 1
ATOM 646 C CA . LYS A 1 118 ? 12.860 9.919 166.146 1.00 26.26 255 LYS A CA 1
ATOM 647 C C . LYS A 1 118 ? 12.436 8.617 166.801 1.00 23.54 255 LYS A C 1
ATOM 648 O O . LYS A 1 118 ? 12.221 8.556 168.020 1.00 23.39 255 LYS A O 1
ATOM 654 N N . ASN A 1 119 ? 12.321 7.582 165.975 1.00 22.87 256 ASN A N 1
ATOM 655 C CA . ASN A 1 119 ? 12.057 6.235 166.433 1.00 24.26 256 ASN A CA 1
ATOM 656 C C . ASN A 1 119 ? 10.762 6.132 167.231 1.00 22.53 256 ASN A C 1
ATOM 657 O O . ASN A 1 119 ? 10.603 5.245 168.062 1.00 25.15 256 ASN A O 1
ATOM 662 N N . SER A 1 120 ? 9.827 7.034 166.971 1.00 20.78 257 SER A N 1
ATOM 663 C CA . SER A 1 120 ? 8.560 6.997 167.695 1.00 17.86 257 SER A CA 1
ATOM 664 C C . SER A 1 120 ? 7.390 6.611 166.807 1.00 19.50 257 SER A C 1
ATOM 665 O O . SER A 1 120 ? 7.510 6.563 165.573 1.00 24.19 257 SER A O 1
ATOM 668 N N . VAL A 1 121 ? 6.262 6.321 167.446 1.00 19.50 258 VAL A N 1
ATOM 669 C CA . VAL A 1 121 ? 5.069 5.878 166.749 1.00 21.75 258 VAL A CA 1
ATOM 670 C C . VAL A 1 121 ? 3.901 6.759 167.160 1.00 23.50 258 VAL A C 1
ATOM 671 O O . VAL A 1 121 ? 3.595 6.887 168.359 1.00 19.88 258 VAL A O 1
ATOM 675 N N . ALA A 1 122 ? 3.252 7.382 166.179 1.00 19.49 259 ALA A N 1
ATOM 676 C CA . ALA A 1 122 ? 1.944 7.998 166.418 1.00 21.67 259 ALA A CA 1
ATOM 677 C C . ALA A 1 122 ? 0.876 6.985 166.009 1.00 28.44 259 ALA A C 1
ATOM 678 O O . ALA A 1 122 ? 0.662 6.709 164.812 1.00 20.02 259 ALA A O 1
ATOM 680 N N . LEU A 1 123 ? 0.219 6.414 167.010 1.00 20.79 260 LEU A N 1
ATOM 681 C CA . LEU A 1 123 ? -0.724 5.341 166.776 1.00 22.11 260 LEU A CA 1
ATOM 682 C C . LEU A 1 123 ? -2.167 5.811 166.902 1.00 26.86 260 LEU A C 1
ATOM 683 O O . LEU A 1 123 ? -2.633 6.201 167.988 1.00 26.41 260 LEU A O 1
ATOM 688 N N . GLY A 1 124 ? -2.876 5.735 165.781 1.00 20.08 261 GLY A N 1
ATOM 689 C CA . GLY A 1 124 ? -4.255 6.159 165.709 1.00 20.75 261 GLY A CA 1
ATOM 690 C C . GLY A 1 124 ? -4.450 7.413 164.878 1.00 21.50 261 GLY A C 1
ATOM 691 O O . GLY A 1 124 ? -3.540 8.208 164.699 1.00 21.52 261 GLY A O 1
ATOM 692 N N . ALA A 1 125 ? -5.660 7.579 164.371 1.00 17.07 262 ALA A N 1
ATOM 693 C CA . ALA A 1 125 ? -6.049 8.785 163.656 1.00 25.16 262 ALA A CA 1
ATOM 694 C C . ALA A 1 125 ? -5.753 10.028 164.504 1.00 27.09 262 ALA A C 1
ATOM 695 O O . ALA A 1 125 ? -5.982 10.029 165.723 1.00 22.68 262 ALA A O 1
ATOM 697 N N . ASN A 1 126 ? -5.216 11.073 163.876 1.00 23.30 263 ASN A N 1
ATOM 698 C CA . ASN A 1 126 ? -4.928 12.325 164.588 1.00 23.22 263 ASN A CA 1
ATOM 699 C C . ASN A 1 126 ? -3.841 12.255 165.646 1.00 20.89 263 ASN A C 1
ATOM 700 O O . ASN A 1 126 ? -3.572 13.239 166.303 1.00 18.60 263 ASN A O 1
ATOM 705 N N . SER A 1 127 ? -3.221 11.100 165.821 1.00 17.03 264 SER A N 1
ATOM 706 C CA . SER A 1 127 ? -2.233 10.952 166.873 1.00 18.63 264 SER A CA 1
ATOM 707 C C . SER A 1 127 ? -1.005 11.789 166.605 1.00 26.72 264 SER A C 1
ATOM 708 O O . SER A 1 127 ? -0.780 12.251 165.482 1.00 22.80 264 SER A O 1
ATOM 711 N N . VAL A 1 128 ? -0.224 11.989 167.662 1.00 20.57 265 VAL A N 1
ATOM 712 C CA . VAL A 1 128 ? 1.003 12.779 167.613 1.00 20.98 265 VAL A CA 1
ATOM 713 C C . VAL A 1 128 ? 2.081 12.003 168.347 1.00 20.60 265 VAL A C 1
ATOM 714 O O . VAL A 1 128 ? 1.804 10.924 168.884 1.00 21.10 265 VAL A O 1
ATOM 718 N N . THR A 1 129 ? 3.307 12.529 168.371 1.00 22.91 266 THR A N 1
ATOM 719 C CA . THR A 1 129 ? 4.320 12.013 169.291 1.00 20.82 266 THR A CA 1
ATOM 720 C C . THR A 1 129 ? 4.855 13.196 170.100 1.00 26.47 266 THR A C 1
ATOM 721 O O . THR A 1 129 ? 4.746 14.337 169.664 1.00 23.28 266 THR A O 1
ATOM 725 N N . THR A 1 130 ? 5.418 12.926 171.2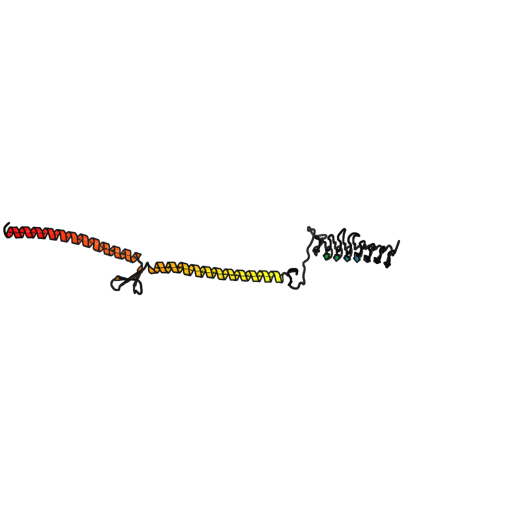75 1.00 24.02 267 THR A N 1
ATOM 726 C CA . THR A 1 130 ? 5.910 14.002 172.131 1.00 24.89 267 THR A CA 1
ATOM 727 C C . THR A 1 130 ? 7.354 13.766 172.557 1.00 21.96 267 THR A C 1
ATOM 728 O O . THR A 1 130 ? 8.037 14.708 172.948 1.00 26.91 267 THR A O 1
ATOM 732 N N . ARG A 1 131 ? 7.815 12.513 172.488 1.00 22.37 268 ARG A N 1
ATOM 733 C CA . ARG A 1 131 ? 9.182 12.180 172.889 1.00 27.08 268 ARG A CA 1
ATOM 734 C C . ARG A 1 131 ? 9.792 11.213 171.896 1.00 26.56 268 ARG A C 1
ATOM 735 O O . ARG A 1 131 ? 9.060 10.556 171.162 1.00 21.79 268 ARG A O 1
ATOM 743 N N . ASP A 1 132 ? 11.119 11.112 171.883 1.00 23.88 269 ASP A N 1
ATOM 744 C CA . ASP A 1 132 ? 11.802 10.108 171.059 1.00 24.04 269 ASP A CA 1
ATOM 745 C C . ASP A 1 132 ? 11.610 8.743 171.724 1.00 28.53 269 ASP A C 1
ATOM 746 O O . ASP A 1 132 ? 11.372 8.666 172.930 1.00 27.81 269 ASP A O 1
ATOM 751 N N . ASN A 1 133 ? 11.713 7.661 170.960 1.00 20.82 270 ASN A N 1
ATOM 752 C CA . ASN A 1 133 ? 11.546 6.329 171.549 1.00 22.85 270 ASN A CA 1
ATOM 753 C C . ASN A 1 133 ? 10.256 6.2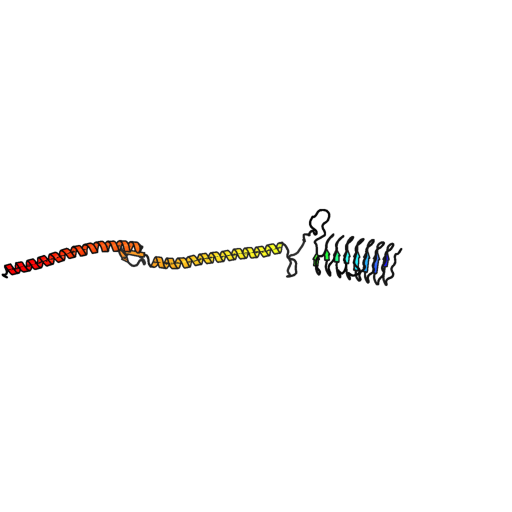40 172.352 1.00 26.07 270 ASN A C 1
ATOM 754 O O . ASN A 1 133 ? 10.258 5.876 173.533 1.00 23.75 270 ASN A O 1
ATOM 759 N N . GLU A 1 134 ? 9.153 6.566 171.692 1.00 21.86 271 GLU A N 1
ATOM 760 C CA . GLU A 1 134 ? 7.843 6.649 172.335 1.00 20.05 271 GLU A CA 1
ATOM 761 C C . GLU A 1 134 ? 6.782 6.043 171.424 1.00 24.45 271 GLU A C 1
ATOM 762 O O . GLU A 1 134 ? 6.861 6.161 170.191 1.00 22.49 271 GLU A O 1
ATOM 768 N N . VAL A 1 135 ? 5.816 5.362 172.022 1.00 19.11 272 VAL A N 1
ATOM 769 C CA . VAL A 1 135 ? 4.578 5.062 171.315 1.00 24.16 272 VAL A CA 1
ATOM 770 C C . VAL A 1 135 ? 3.519 5.949 171.947 1.00 25.13 272 VAL A C 1
ATOM 771 O O . VAL A 1 135 ? 3.368 5.970 173.164 1.00 23.14 272 VAL A O 1
ATOM 775 N N . TYR A 1 136 ? 2.810 6.705 171.125 1.00 24.20 273 TYR A N 1
ATOM 776 C CA . TYR A 1 136 ? 1.866 7.688 171.635 1.00 21.04 273 TYR A CA 1
ATOM 777 C C . TYR A 1 136 ? 0.479 7.456 171.034 1.00 24.60 273 TYR A C 1
ATOM 778 O O . TYR A 1 136 ? 0.320 7.382 169.819 1.00 20.87 273 TYR A O 1
ATOM 787 N N . ILE A 1 137 ? -0.522 7.315 171.893 1.00 21.80 274 ILE A N 1
ATOM 788 C CA . ILE A 1 137 ? -1.874 7.042 171.436 1.00 16.20 274 ILE A CA 1
ATOM 789 C C . ILE A 1 137 ? -2.836 8.195 171.722 1.00 19.53 274 ILE A C 1
ATOM 790 O O . ILE A 1 137 ? -4.028 8.081 171.468 1.00 21.28 274 ILE A O 1
ATOM 795 N N . GLY A 1 138 ? -2.302 9.301 172.245 1.00 19.53 275 GLY A N 1
ATOM 796 C CA . GLY A 1 138 ? -3.062 10.532 172.370 1.00 24.90 275 GLY A CA 1
ATOM 797 C C . GLY A 1 138 ? -3.088 11.244 171.023 1.00 28.83 275 GLY A C 1
ATOM 798 O O . GLY A 1 138 ? -2.300 10.911 170.138 1.00 27.01 275 GLY A O 1
ATOM 799 N N . TYR A 1 139 ? -3.974 12.226 170.867 1.00 24.04 276 TYR A N 1
ATOM 800 C CA . TYR A 1 139 ? -4.316 12.723 169.527 1.00 29.66 276 TYR A CA 1
ATOM 801 C C . TYR A 1 139 ? -4.747 14.181 169.542 1.00 27.91 276 TYR A C 1
ATOM 802 O O . TYR A 1 139 ? -5.252 14.669 170.545 1.00 29.68 276 TYR A O 1
ATOM 811 N N . LYS A 1 140 ? -4.543 14.869 168.421 1.00 34.28 277 LYS A N 1
ATOM 812 C CA . LYS A 1 140 ? -5.014 16.242 168.257 1.00 31.05 277 LYS A CA 1
ATOM 813 C C . LYS A 1 140 ? -6.522 16.242 168.241 1.00 29.66 277 LYS A C 1
ATOM 814 O O . LYS A 1 140 ? -7.144 15.586 167.408 1.00 36.02 277 LYS A O 1
ATOM 820 N N . THR A 1 141 ? -7.111 16.972 169.175 1.00 28.94 278 THR A N 1
ATOM 821 C CA . THR A 1 141 ? -8.551 17.056 169.268 1.00 40.95 278 THR A CA 1
ATOM 822 C C . THR A 1 141 ? -9.039 18.040 168.212 1.00 52.76 278 THR A C 1
ATOM 823 O O . THR A 1 141 ? -8.266 18.865 167.710 1.00 50.68 278 THR A O 1
ATOM 827 N N . GLY A 1 142 ? -10.309 17.930 167.851 1.00 54.86 279 GLY A N 1
ATOM 828 C CA . GLY A 1 142 ? -10.835 18.713 166.754 1.00 63.36 279 GLY A CA 1
ATOM 829 C C . GLY A 1 142 ? -11.752 19.831 167.192 1.00 61.23 279 GLY A C 1
ATOM 830 O O . GLY A 1 142 ? -11.432 20.605 168.099 1.00 56.94 279 GLY A O 1
ATOM 831 N N . THR A 1 143 ? -12.908 19.897 166.540 1.00 75.12 280 THR A N 1
ATOM 832 C CA . THR A 1 143 ? -13.883 20.955 166.768 1.00 85.99 280 THR A CA 1
ATOM 833 C C . THR A 1 143 ? -14.804 20.654 167.954 1.00 93.87 280 THR A C 1
ATOM 834 O O . THR A 1 143 ? -15.979 20.345 167.758 1.00 97.17 280 THR A O 1
ATOM 838 N N . GLU A 1 144 ? -14.274 20.738 169.176 1.00 95.78 281 GLU A N 1
ATOM 839 C CA . GLU A 1 144 ? -15.102 20.563 170.374 1.00 103.03 281 GLU A CA 1
ATOM 840 C C . GLU A 1 144 ? -14.344 20.393 171.699 1.00 99.11 281 GLU A C 1
ATOM 841 O O . GLU A 1 144 ? -14.961 20.110 172.730 1.00 102.94 281 GLU A O 1
ATOM 847 N N . SER A 1 145 ? -13.024 20.563 171.688 1.00 83.04 282 SER A N 1
ATOM 848 C CA . SER A 1 145 ? -12.256 20.473 172.931 1.00 69.95 282 SER A CA 1
ATOM 849 C C . SER A 1 145 ? -11.397 21.707 173.203 1.00 67.34 282 SER A C 1
ATOM 850 O O . SER A 1 145 ? -10.779 22.257 172.295 1.00 69.98 282 SER A O 1
ATOM 853 N N . ASP A 1 146 ? -11.367 22.137 174.461 1.00 71.51 283 ASP A N 1
ATOM 854 C CA . ASP A 1 146 ? -10.477 23.216 174.878 1.00 81.42 283 ASP A CA 1
ATOM 855 C C . ASP A 1 146 ? -9.076 22.660 175.104 1.00 78.74 283 ASP A C 1
ATOM 856 O O . ASP A 1 146 ? -8.100 23.408 175.201 1.00 80.75 283 ASP A O 1
ATOM 861 N N . LYS A 1 147 ? -8.994 21.337 175.195 1.00 71.33 284 LYS A N 1
ATOM 862 C CA . LYS A 1 147 ? -7.726 20.642 175.362 1.00 66.58 284 LYS A CA 1
ATOM 863 C C . LYS A 1 147 ? -7.011 20.523 174.015 1.00 52.32 284 LYS A C 1
ATOM 864 O O . LYS A 1 147 ? -7.654 20.442 172.973 1.00 37.53 284 LYS A O 1
ATOM 870 N N . THR A 1 148 ? -5.683 20.543 174.037 1.00 45.15 285 THR A N 1
ATOM 871 C CA . THR A 1 148 ? -4.907 20.392 172.818 1.00 43.81 285 THR A CA 1
ATOM 872 C C . THR A 1 148 ? -4.913 18.936 172.379 1.00 44.92 285 THR A C 1
ATOM 873 O O . THR A 1 148 ? -5.109 18.635 171.196 1.00 36.20 285 THR A O 1
ATOM 877 N N . TYR A 1 149 ? -4.679 18.038 173.334 1.00 32.64 286 TYR A N 1
ATOM 878 C CA . TYR A 1 149 ? -4.598 16.612 173.035 1.00 28.03 286 TYR A CA 1
ATOM 879 C C . TYR A 1 149 ? -5.639 15.832 173.832 1.00 34.01 286 TYR A C 1
ATOM 880 O O . TYR A 1 149 ? -5.860 16.106 175.003 1.00 38.00 286 TYR A O 1
ATOM 889 N N . GLY A 1 150 ? -6.277 14.862 173.191 1.00 27.56 287 GLY A N 1
ATOM 890 C CA . GLY A 1 150 ? -7.161 13.953 173.897 1.00 25.86 287 GLY A CA 1
ATOM 891 C C . GLY A 1 150 ? -6.371 12.689 174.173 1.00 23.34 287 GLY A C 1
ATOM 892 O O . GLY A 1 150 ? -5.274 12.508 173.638 1.00 28.62 287 GLY A O 1
ATOM 893 N N . THR A 1 151 ? -6.926 11.811 174.991 1.00 23.00 288 THR A N 1
ATOM 894 C CA . THR A 1 151 ? -6.252 10.569 175.344 1.00 24.98 288 THR A CA 1
ATOM 895 C C . THR A 1 151 ? -7.124 9.411 174.895 1.00 25.14 288 THR A C 1
ATOM 896 O O . THR A 1 151 ? -8.312 9.592 174.647 1.00 23.27 288 THR A O 1
ATOM 900 N N . ARG A 1 152 ? -6.534 8.224 174.800 1.00 22.50 289 ARG A N 1
ATOM 901 C CA . ARG A 1 152 ? -7.278 7.018 174.464 1.00 28.37 289 ARG A CA 1
ATOM 902 C C . ARG A 1 152 ? -7.133 5.976 175.570 1.00 28.73 289 ARG A C 1
ATOM 903 O O . ARG A 1 152 ? -6.047 5.793 176.118 1.00 27.24 289 ARG A O 1
ATOM 911 N N . VAL A 1 153 ? -8.224 5.288 175.886 1.00 24.30 290 VAL A N 1
ATOM 912 C CA . VAL A 1 153 ? -8.147 4.166 176.809 1.00 23.99 290 VAL A CA 1
ATOM 913 C C . VAL A 1 153 ? -7.492 3.007 176.061 1.00 23.67 290 VAL A C 1
ATOM 914 O O . VAL A 1 153 ? -7.679 2.864 174.854 1.00 22.80 290 VAL A O 1
ATOM 918 N N . LEU A 1 154 ? -6.687 2.215 176.766 1.00 24.61 291 LEU A N 1
ATOM 919 C CA . LEU A 1 154 ? -5.966 1.100 176.153 1.00 25.25 291 LEU A CA 1
ATOM 920 C C . LEU A 1 154 ? -6.471 -0.222 176.737 1.00 22.91 291 LEU A C 1
ATOM 921 O O . LEU A 1 154 ? -6.304 -0.487 177.932 1.00 23.07 291 LEU A O 1
ATOM 926 N N . GLY A 1 155 ? -7.099 -1.055 175.908 1.00 21.48 292 GLY A N 1
ATOM 927 C CA . GLY A 1 155 ? -7.748 -2.253 176.429 1.00 21.36 292 GLY A CA 1
ATOM 928 C C . GLY A 1 155 ? -7.251 -3.537 175.787 1.00 25.17 292 GLY A C 1
ATOM 929 O O . GLY A 1 155 ? -6.542 -3.510 174.775 1.00 23.89 292 GLY A O 1
ATOM 930 N N . GLY A 1 156 ? -7.623 -4.665 176.384 1.00 23.98 293 GLY A N 1
ATOM 931 C CA . GLY A 1 156 ? -7.401 -5.971 175.792 1.00 27.88 293 GLY A CA 1
ATOM 932 C C . GLY A 1 156 ? -6.102 -6.612 176.218 1.00 28.79 293 GLY A C 1
ATOM 933 O O . GLY A 1 156 ? -5.628 -7.530 175.556 1.00 25.94 293 GLY A O 1
ATOM 934 N N . LEU A 1 157 ? -5.551 -6.141 177.339 1.00 30.26 294 LEU A N 1
ATOM 935 C CA . LEU A 1 157 ? -4.263 -6.603 177.861 1.00 26.80 294 LEU A CA 1
ATOM 936 C C . LEU A 1 157 ? -4.346 -7.856 178.713 1.00 33.15 294 LEU A C 1
ATOM 937 O O . LEU A 1 157 ? -5.214 -7.969 179.587 1.0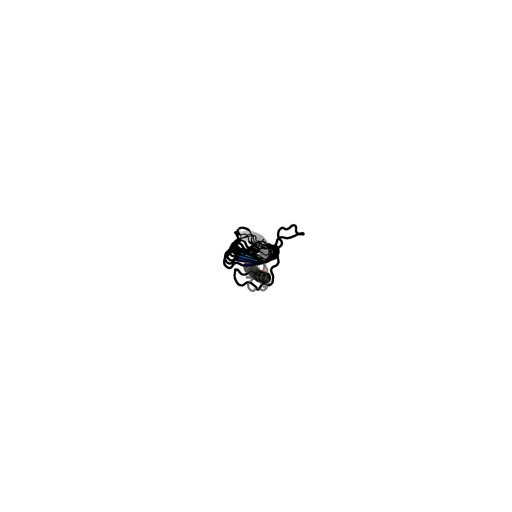0 27.50 294 LEU A O 1
ATOM 942 N N . SER A 1 158 ? -3.408 -8.769 178.471 1.00 29.57 295 SER A N 1
ATOM 943 C CA . SER A 1 158 ? -3.029 -9.786 179.449 1.00 33.82 295 SER A CA 1
ATOM 944 C C . SER A 1 158 ? -2.181 -9.128 180.545 1.00 30.90 295 SER A C 1
ATOM 945 O O . SER A 1 158 ? -1.469 -8.141 180.286 1.00 26.08 295 SER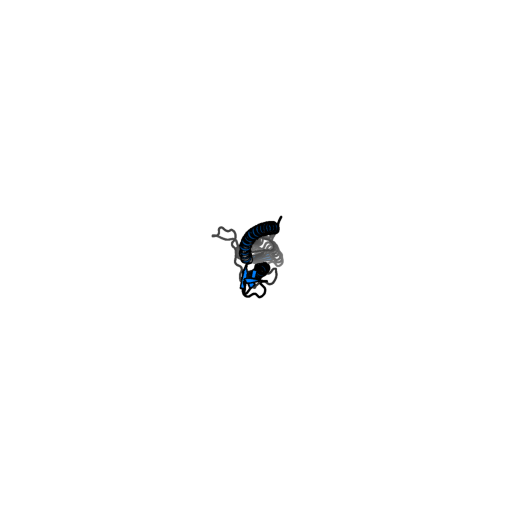 A O 1
ATOM 948 N N . ASP A 1 159 ? -2.242 -9.677 181.756 1.00 31.96 296 ASP A N 1
ATOM 949 C CA . ASP A 1 159 ? -1.426 -9.173 182.872 1.00 32.56 296 ASP A CA 1
ATOM 950 C C . ASP A 1 159 ? 0.045 -9.221 182.477 1.00 32.22 296 ASP A C 1
ATOM 951 O O . ASP A 1 159 ? 0.497 -10.201 181.883 1.00 33.76 296 ASP A O 1
ATOM 956 N N . GLY A 1 160 ? 0.784 -8.150 182.752 1.00 31.50 297 GLY A N 1
ATOM 957 C CA . GLY A 1 160 ? 2.212 -8.143 182.464 1.00 25.86 297 GLY A CA 1
ATOM 958 C C . GLY A 1 160 ? 2.927 -9.078 183.429 1.00 31.93 297 GLY A C 1
ATOM 959 O O . GLY A 1 160 ? 2.483 -9.233 184.565 1.00 31.09 297 GLY A O 1
ATOM 960 N N . THR A 1 161 ? 4.020 -9.699 182.981 1.00 30.68 298 THR A N 1
ATOM 961 C CA . THR A 1 161 ? 4.847 -10.558 183.833 1.00 33.61 298 THR A CA 1
ATOM 962 C C . THR A 1 161 ? 6.251 -9.979 184.047 1.00 36.29 298 THR A C 1
ATOM 963 O O . THR A 1 161 ? 6.840 -10.129 185.111 1.00 44.42 298 THR A O 1
ATOM 967 N N . ARG A 1 162 ? 6.786 -9.312 183.035 1.00 32.01 299 ARG A N 1
ATOM 968 C CA . ARG A 1 162 ? 8.135 -8.750 183.124 1.00 34.16 299 ARG A CA 1
ATOM 969 C C . ARG A 1 162 ? 8.077 -7.315 183.634 1.00 27.90 299 ARG A C 1
ATOM 970 O O . ARG A 1 162 ? 7.039 -6.654 183.519 1.00 28.12 299 ARG A O 1
ATOM 978 N N . ASN A 1 163 ? 9.198 -6.827 184.167 1.00 30.14 300 ASN A N 1
ATOM 979 C CA . ASN A 1 163 ? 9.286 -5.459 184.669 1.00 35.19 300 ASN A CA 1
ATOM 980 C C . ASN A 1 163 ? 8.949 -4.406 183.611 1.00 30.87 300 ASN A C 1
ATOM 981 O O . ASN A 1 163 ? 8.429 -3.341 183.934 1.00 36.56 300 ASN A O 1
ATOM 986 N N . SER A 1 164 ? 9.237 -4.704 182.348 1.00 33.44 301 SER A N 1
ATOM 987 C CA . SER A 1 164 ? 8.946 -3.761 181.267 1.00 32.12 301 SER A CA 1
ATOM 988 C C . SER A 1 164 ? 7.623 -4.056 180.556 1.00 27.56 301 SER A C 1
ATOM 989 O O . SER A 1 164 ? 7.311 -3.433 179.540 1.00 31.04 301 SER A O 1
ATOM 992 N N . ASP A 1 165 ? 6.856 -5.014 181.069 1.00 25.35 302 ASP A N 1
ATOM 993 C CA . ASP A 1 165 ? 5.497 -5.233 180.556 1.00 24.76 302 ASP A CA 1
ATOM 994 C C . ASP A 1 165 ? 4.572 -4.172 181.152 1.00 27.26 302 ASP A C 1
ATOM 995 O O . ASP A 1 165 ? 4.848 -3.639 182.239 1.00 28.28 302 ASP A O 1
ATOM 1000 N N . ALA A 1 166 ? 3.488 -3.868 180.441 1.00 28.64 303 ALA A N 1
ATOM 1001 C CA . ALA A 1 166 ? 2.452 -2.965 180.939 1.00 31.13 303 ALA A CA 1
ATOM 1002 C C . ALA A 1 166 ? 1.684 -3.627 182.075 1.00 32.27 303 ALA A C 1
ATOM 1003 O O . ALA A 1 166 ? 1.348 -4.816 181.997 1.00 29.43 303 ALA A O 1
ATOM 1005 N N . ALA A 1 167 ? 1.396 -2.865 183.127 1.00 24.61 304 ALA A N 1
ATOM 1006 C CA . ALA A 1 167 ? 0.536 -3.377 184.192 1.00 27.57 304 ALA A CA 1
ATOM 1007 C C . ALA A 1 167 ? -0.921 -3.059 183.871 1.00 31.53 304 ALA A C 1
ATOM 1008 O O . ALA A 1 167 ? -1.242 -1.975 183.375 1.00 28.91 304 ALA A O 1
ATOM 1010 N N . THR A 1 168 ? -1.799 -4.015 184.134 1.00 26.16 305 THR A N 1
ATOM 1011 C CA . THR A 1 168 ? -3.224 -3.818 183.909 1.00 28.92 305 THR A CA 1
ATOM 1012 C C . THR A 1 168 ? -3.865 -3.239 185.178 1.00 33.78 305 THR A C 1
ATOM 1013 O O . THR A 1 168 ? -3.283 -3.314 186.269 1.00 32.69 305 THR A O 1
ATOM 1017 N N . VAL A 1 169 ? -5.067 -2.685 185.038 1.00 32.00 306 VAL A N 1
ATOM 1018 C CA . VAL A 1 169 ? -5.858 -2.255 186.189 1.00 31.26 306 VAL A CA 1
ATOM 1019 C C . VAL A 1 169 ? -6.133 -3.420 187.135 1.00 37.82 306 VAL A C 1
ATOM 1020 O O . VAL A 1 169 ? -6.108 -3.250 188.355 1.00 36.88 306 VAL A O 1
ATOM 1024 N N . GLY A 1 170 ? -6.396 -4.600 186.577 1.00 32.36 307 GLY A N 1
ATOM 1025 C CA . GLY A 1 170 ? -6.634 -5.778 187.405 1.00 33.30 307 GLY A CA 1
ATOM 1026 C C . GLY A 1 170 ? -5.453 -6.081 188.315 1.00 33.73 307 GLY A C 1
ATOM 1027 O O . GLY A 1 170 ? -5.621 -6.319 189.516 1.00 36.34 307 GLY A O 1
ATOM 1028 N N . GLN A 1 171 ? -4.254 -6.074 187.738 1.00 39.20 308 GLN A N 1
ATOM 1029 C CA . GLN A 1 171 ? -3.017 -6.289 188.488 1.00 44.75 308 GLN A CA 1
ATOM 1030 C C . GLN A 1 171 ? -2.772 -5.231 189.548 1.00 37.11 308 GLN A C 1
ATOM 1031 O O . GLN A 1 171 ? -2.373 -5.537 190.659 1.00 38.69 308 GLN A O 1
ATOM 1037 N N . LEU A 1 172 ? -2.938 -3.974 189.159 1.00 35.90 309 LEU A N 1
ATOM 1038 C CA . LEU A 1 172 ? -2.784 -2.865 190.073 1.00 43.70 309 LEU A CA 1
ATOM 1039 C C . LEU A 1 172 ? -3.706 -3.058 191.284 1.00 45.17 309 LEU A C 1
ATOM 1040 O O . LEU A 1 172 ? -3.262 -2.960 192.428 1.00 43.77 309 LEU A O 1
ATOM 1045 N N . ASN A 1 173 ? -4.980 -3.353 191.033 1.00 41.68 310 ASN A N 1
ATOM 1046 C CA . ASN A 1 173 ? -5.935 -3.547 192.128 1.00 43.35 310 ASN A CA 1
ATOM 1047 C C . ASN A 1 173 ? -5.575 -4.724 193.019 1.00 45.83 310 ASN A C 1
ATOM 1048 O O . ASN A 1 173 ? -5.624 -4.612 194.244 1.00 45.54 310 ASN A O 1
ATOM 1053 N N . ARG A 1 174 ? -5.214 -5.851 192.412 1.00 45.31 311 ARG A N 1
ATOM 1054 C CA . ARG A 1 174 ? -4.887 -7.048 193.187 1.00 52.13 311 ARG A CA 1
ATOM 1055 C C . ARG A 1 174 ? -3.611 -6.859 194.003 1.00 48.64 311 ARG A C 1
ATOM 1056 O O . ARG A 1 174 ? -3.536 -7.285 195.153 1.00 47.87 311 ARG A O 1
ATOM 1064 N N . LYS A 1 175 ? -2.609 -6.223 193.399 1.00 49.65 312 LYS A N 1
ATOM 1065 C CA . LYS A 1 175 ? -1.346 -5.966 194.083 1.00 51.58 312 LYS A CA 1
ATOM 1066 C C . LYS A 1 175 ? -1.557 -5.014 195.262 1.00 49.12 312 LYS A C 1
ATOM 1067 O O . LYS A 1 175 ? -1.063 -5.253 196.367 1.00 44.49 312 LYS A O 1
ATOM 1073 N N . VAL A 1 176 ? -2.302 -3.940 195.020 1.00 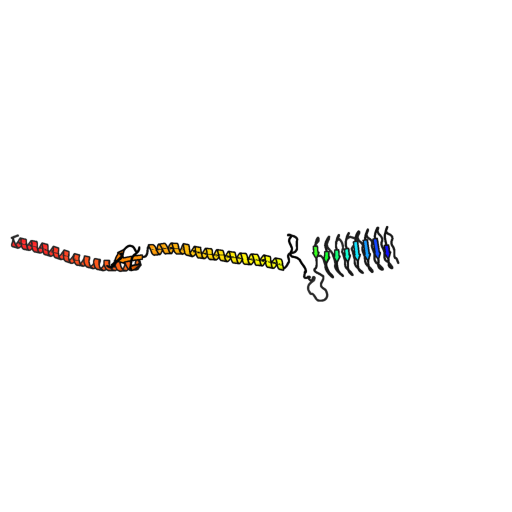50.22 313 VAL A N 1
ATOM 1074 C CA . VAL A 1 176 ? -2.582 -2.944 196.051 1.00 49.95 313 VAL A CA 1
ATOM 1075 C C . VAL A 1 176 ? -3.524 -3.474 197.138 1.00 48.48 313 VAL A C 1
ATOM 1076 O O . VAL A 1 176 ? -3.349 -3.171 198.322 1.00 45.18 313 VAL A O 1
ATOM 1080 N N . GLY A 1 177 ? -4.516 -4.263 196.731 1.00 46.75 314 GLY A N 1
ATOM 1081 C CA . GLY A 1 177 ? -5.447 -4.879 197.661 1.00 45.60 314 GLY A CA 1
ATOM 1082 C C . GLY A 1 177 ? -4.788 -5.890 198.585 1.00 52.96 314 GLY A C 1
ATOM 1083 O O . GLY A 1 177 ? -5.094 -5.949 199.789 1.00 55.86 314 GLY A O 1
ATOM 1084 N N . GLY A 1 178 ? -3.885 -6.694 198.026 1.00 49.38 315 GLY A N 1
ATOM 1085 C CA . GLY A 1 178 ? -3.174 -7.697 198.801 1.00 56.00 315 GLY A CA 1
ATOM 1086 C C . GLY A 1 178 ? -2.290 -7.083 199.872 1.00 59.13 315 GLY A C 1
ATOM 1087 O O . GLY A 1 178 ? -2.235 -7.562 201.004 1.00 60.36 315 GLY A O 1
ATOM 1088 N N . VAL A 1 179 ? -1.588 -6.016 199.507 1.00 55.27 316 VAL A N 1
ATOM 1089 C CA . VAL A 1 179 ? -0.724 -5.312 200.440 1.00 57.16 316 VAL A CA 1
ATOM 1090 C C . VAL A 1 179 ? -1.559 -4.640 201.517 1.00 61.62 316 VAL A C 1
ATOM 1091 O O . VAL A 1 179 ? -1.189 -4.628 202.693 1.00 60.71 316 VAL A O 1
ATOM 1095 N N . TYR A 1 180 ? -2.699 -4.100 201.103 1.00 57.97 317 TYR A N 1
ATOM 1096 C CA . TYR A 1 180 ? -3.630 -3.432 202.005 1.00 55.73 317 TYR A CA 1
ATOM 1097 C C . TYR A 1 180 ? -4.175 -4.391 203.070 1.00 61.36 317 TYR A C 1
ATOM 1098 O O . TYR A 1 180 ? -4.278 -4.035 204.252 1.00 55.71 317 TYR A O 1
ATOM 1107 N N . ASP A 1 181 ? -4.517 -5.608 202.655 1.00 58.73 318 ASP A N 1
ATOM 1108 C CA . ASP A 1 181 ? -5.000 -6.622 203.587 1.00 62.38 318 ASP A CA 1
ATOM 1109 C C . ASP A 1 181 ? -3.879 -7.079 204.513 1.00 65.58 318 ASP A C 1
ATOM 1110 O O . ASP A 1 181 ? -4.094 -7.302 205.702 1.00 65.05 318 ASP A O 1
ATOM 1115 N N . ASP A 1 182 ? -2.681 -7.211 203.957 1.00 64.22 319 ASP A N 1
ATOM 1116 C CA . ASP A 1 182 ? -1.514 -7.619 204.725 1.00 63.33 319 ASP A CA 1
ATOM 1117 C C . ASP A 1 182 ? -1.185 -6.580 205.797 1.00 66.40 319 ASP A C 1
ATOM 1118 O O . ASP A 1 182 ? -0.784 -6.926 206.912 1.00 68.18 319 ASP A O 1
ATOM 1123 N N . VAL A 1 183 ? -1.367 -5.308 205.460 1.00 63.64 320 VAL A N 1
ATOM 1124 C CA . VAL A 1 183 ? -1.116 -4.231 206.407 1.00 66.58 320 VAL A CA 1
ATOM 1125 C C . VAL A 1 183 ? -2.186 -4.186 207.495 1.00 71.07 320 VAL A C 1
ATOM 1126 O O . VAL A 1 183 ? -1.871 -3.983 208.669 1.00 68.62 320 VAL A O 1
ATOM 1130 N N . LYS A 1 184 ? -3.444 -4.373 207.102 1.00 73.07 321 LYS A N 1
ATOM 1131 C CA . LYS A 1 184 ? -4.530 -4.532 208.065 1.00 73.63 321 LYS A CA 1
ATOM 1132 C C . LYS A 1 184 ? -4.143 -5.606 209.069 1.00 70.20 321 LYS A C 1
ATOM 1133 O O . LYS A 1 184 ? -4.184 -5.394 210.284 1.00 64.26 321 LYS A O 1
ATOM 1139 N N . ALA A 1 185 ? -3.772 -6.770 208.541 1.00 67.87 322 ALA A N 1
ATOM 1140 C CA . ALA A 1 185 ? -3.449 -7.929 209.366 1.00 68.23 322 ALA A CA 1
ATOM 1141 C C . ALA A 1 185 ? -2.304 -7.648 210.340 1.00 66.85 322 ALA A C 1
ATOM 1142 O O . ALA A 1 185 ? -2.365 -8.039 211.507 1.00 67.35 322 ALA A O 1
ATOM 1144 N N . ARG A 1 186 ? -1.266 -6.966 209.862 1.00 64.15 323 ARG A N 1
ATOM 1145 C CA . ARG A 1 186 ? -0.114 -6.649 210.703 1.00 68.76 323 ARG A CA 1
ATOM 1146 C C . ARG A 1 186 ? -0.474 -5.692 211.837 1.00 66.90 323 ARG A C 1
ATOM 1147 O O . ARG A 1 186 ? -0.006 -5.851 212.962 1.00 62.36 323 ARG A O 1
ATOM 1155 N N . ILE A 1 187 ? -1.306 -4.702 211.530 1.00 66.42 324 ILE A N 1
ATOM 1156 C CA . ILE A 1 187 ? -1.761 -3.735 212.522 1.00 69.28 324 ILE A CA 1
ATOM 1157 C C . ILE A 1 187 ? -2.581 -4.416 213.618 1.00 75.33 324 ILE A C 1
ATOM 1158 O O . ILE A 1 187 ? -2.530 -4.025 214.786 1.00 81.19 324 ILE A O 1
ATOM 1163 N N . THR A 1 188 ? -3.334 -5.439 213.231 1.00 73.96 325 THR A N 1
ATOM 1164 C CA . THR A 1 188 ? -4.106 -6.227 214.178 1.00 72.35 325 THR A CA 1
ATOM 1165 C C . THR A 1 188 ? -3.177 -6.950 215.140 1.00 76.66 325 THR A C 1
ATOM 1166 O O . THR A 1 188 ? -3.297 -6.812 216.358 1.00 75.89 325 THR A O 1
ATOM 1170 N N . VAL A 1 189 ? -2.246 -7.718 214.584 1.00 77.05 326 VAL A N 1
ATOM 1171 C CA . VAL A 1 189 ? -1.267 -8.441 215.389 1.00 76.36 326 VAL A CA 1
ATOM 1172 C C . VAL A 1 189 ? -0.550 -7.525 216.377 1.00 78.81 326 VAL A C 1
ATOM 1173 O O . VAL A 1 189 ? -0.344 -7.889 217.537 1.00 82.44 326 VAL A O 1
ATOM 1177 N N . GLU A 1 190 ? -0.177 -6.333 215.921 1.00 72.86 327 GLU A N 1
ATOM 1178 C CA . GLU A 1 190 ? 0.572 -5.407 216.763 1.00 72.36 327 GLU A CA 1
ATOM 1179 C C . GLU A 1 190 ? -0.264 -4.776 217.873 1.00 73.45 327 GLU A C 1
ATOM 1180 O O . GLU A 1 190 ? 0.245 -4.527 218.969 1.00 71.74 327 GLU A O 1
ATOM 1186 N N . SER A 1 191 ? -1.538 -4.516 217.592 1.00 73.62 328 SER A N 1
ATOM 1187 C CA . SER A 1 191 ? -2.430 -3.963 218.606 1.00 77.49 328 SER A CA 1
ATOM 1188 C C . SER A 1 191 ? -2.687 -5.002 219.694 1.00 81.84 328 SER A C 1
ATOM 1189 O O . SER A 1 191 ? -2.740 -4.672 220.881 1.00 76.02 328 SER A O 1
ATOM 1192 N N . GLU A 1 192 ? -2.844 -6.256 219.280 1.00 83.36 329 GLU A N 1
ATOM 1193 C CA . GLU A 1 192 ? -3.033 -7.353 220.223 1.00 87.50 329 GLU A CA 1
ATOM 1194 C C . GLU A 1 192 ? -1.792 -7.546 221.087 1.00 83.80 329 GLU A C 1
ATOM 1195 O O . GLU A 1 192 ? -1.896 -7.850 222.278 1.00 77.69 329 GLU A O 1
ATOM 1201 N N . LYS A 1 193 ? -0.621 -7.366 220.483 1.00 80.02 330 LYS A N 1
ATOM 1202 C CA . LYS A 1 193 ? 0.639 -7.439 221.216 1.00 86.36 330 LYS A CA 1
ATOM 1203 C C . LYS A 1 193 ? 0.729 -6.351 222.284 1.00 81.73 330 LYS A C 1
ATOM 1204 O O . LYS A 1 193 ? 1.253 -6.582 223.377 1.00 80.34 330 LYS A O 1
ATOM 1210 N N . GLN A 1 194 ? 0.227 -5.164 221.955 1.00 77.14 331 GLN A N 1
ATOM 1211 C CA . GLN A 1 194 ? 0.270 -4.034 222.873 1.00 80.85 331 GLN A CA 1
ATOM 1212 C C . GLN A 1 194 ? -0.741 -4.194 224.006 1.00 84.72 331 GLN A C 1
ATOM 1213 O O . GLN A 1 194 ? -0.473 -3.799 225.140 1.00 83.68 331 GLN A O 1
ATOM 1219 N N . LYS A 1 195 ? -1.896 -4.776 223.692 1.00 83.41 332 LYS A N 1
ATOM 1220 C CA . LYS A 1 195 ? -2.872 -5.125 224.718 1.00 84.82 332 LYS A CA 1
ATOM 1221 C C . LYS A 1 195 ? -2.274 -6.140 225.685 1.00 82.19 332 LYS A C 1
ATOM 1222 O O . LYS A 1 195 ? -2.262 -5.920 226.894 1.00 80.27 332 LYS A O 1
ATOM 1228 N N . LYS A 1 196 ? -1.779 -7.251 225.145 1.00 81.63 333 LYS A N 1
ATOM 1229 C CA . LYS A 1 196 ? -1.156 -8.282 225.963 1.00 86.14 333 LYS A CA 1
ATOM 1230 C C . LYS A 1 196 ? -0.027 -7.700 226.805 1.00 84.50 333 LYS A C 1
ATOM 1231 O O . LYS A 1 196 ? 0.118 -8.034 227.986 1.00 81.88 333 LYS A O 1
ATOM 1237 N N . TYR A 1 197 ? 0.763 -6.816 226.204 1.00 76.14 334 TYR A N 1
ATOM 1238 C CA . TYR A 1 197 ? 1.886 -6.221 226.920 1.00 77.53 334 TYR A CA 1
ATOM 1239 C C . TYR A 1 197 ? 1.434 -5.389 228.112 1.00 79.01 334 TYR A C 1
ATOM 1240 O O . TYR A 1 197 ? 1.934 -5.563 229.222 1.00 78.03 334 TYR A O 1
ATOM 1249 N N . THR A 1 198 ? 0.494 -4.480 227.881 1.00 78.39 335 THR A N 1
ATOM 1250 C CA . THR A 1 198 ? 0.020 -3.606 228.947 1.00 76.64 335 THR A CA 1
ATOM 1251 C C . THR A 1 198 ? -0.648 -4.400 230.066 1.00 85.74 335 THR A C 1
ATOM 1252 O O . THR A 1 198 ? -0.501 -4.063 231.240 1.00 83.78 335 THR A O 1
ATOM 1256 N N . ASP A 1 199 ? -1.369 -5.458 229.704 1.00 88.05 336 ASP A N 1
ATOM 1257 C CA . ASP A 1 199 ? -1.997 -6.320 230.700 1.00 83.88 336 ASP A CA 1
ATOM 1258 C C . ASP A 1 199 ? -0.951 -6.961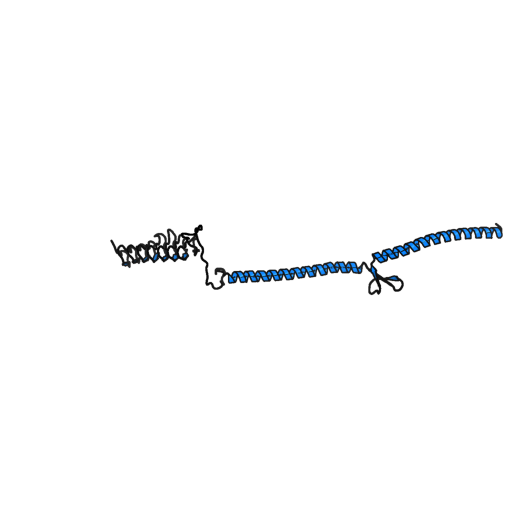 231.605 1.00 83.82 336 ASP A C 1
ATOM 1259 O O . ASP A 1 199 ? -1.094 -6.964 232.826 1.00 83.03 336 ASP A O 1
ATOM 1264 N N . GLN A 1 200 ? 0.107 -7.494 231.004 1.00 82.56 337 GLN A N 1
ATOM 1265 C CA . GLN A 1 200 ? 1.164 -8.147 231.769 1.00 85.36 337 GLN A CA 1
ATOM 1266 C C . GLN A 1 200 ? 1.973 -7.154 232.601 1.00 86.39 337 GLN A C 1
ATOM 1267 O O . GLN A 1 200 ? 2.349 -7.452 233.737 1.00 89.58 337 GLN A O 1
ATOM 1273 N N . LYS A 1 201 ? 2.235 -5.975 232.046 1.00 79.59 338 LYS A N 1
ATOM 1274 C CA . LYS A 1 201 ? 2.983 -4.952 232.773 1.00 80.94 338 LYS A CA 1
ATOM 1275 C C . LYS A 1 201 ? 2.131 -4.320 233.874 1.00 80.70 338 LYS A C 1
ATOM 1276 O O . LYS A 1 201 ? 2.612 -4.063 234.981 1.00 75.00 338 LYS A O 1
ATOM 1282 N N . THR A 1 202 ? 0.862 -4.081 233.561 1.00 81.78 339 THR A N 1
ATOM 1283 C CA . THR A 1 202 ? -0.082 -3.531 234.523 1.00 82.14 339 THR A CA 1
ATOM 1284 C C . THR A 1 202 ? -0.366 -4.560 235.622 1.00 84.27 339 THR A C 1
ATOM 1285 O O . THR A 1 202 ? -0.575 -4.208 236.783 1.00 81.73 339 THR A O 1
ATOM 1289 N N . SER A 1 203 ? -0.349 -5.835 235.245 1.00 85.17 340 SER A N 1
ATOM 1290 C CA . SER A 1 203 ? -0.581 -6.927 236.183 1.00 81.24 340 SER A CA 1
ATOM 1291 C C . SER A 1 203 ? 0.562 -7.043 237.186 1.00 82.62 340 SER A C 1
ATOM 1292 O O . SER A 1 203 ? 0.338 -7.299 238.374 1.00 81.14 340 SER A O 1
ATOM 1295 N N . GLU A 1 204 ? 1.787 -6.859 236.704 1.00 79.98 341 GLU A N 1
ATOM 1296 C CA . GLU A 1 204 ? 2.961 -6.922 237.568 1.00 84.08 341 GLU A CA 1
ATOM 1297 C C . GLU A 1 204 ? 2.817 -5.962 238.747 1.00 77.96 341 GLU A C 1
ATOM 1298 O O . GLU A 1 204 ? 3.061 -6.332 239.896 1.00 74.70 341 GLU A O 1
ATOM 1304 N N . VAL A 1 205 ? 2.410 -4.730 238.453 1.00 76.86 342 VAL A N 1
ATOM 1305 C CA . VAL A 1 205 ? 2.232 -3.719 239.484 1.00 75.41 342 VAL A CA 1
ATOM 1306 C C . VAL A 1 205 ? 1.046 -4.058 240.380 1.00 74.97 342 VAL A C 1
ATOM 1307 O O . VAL A 1 205 ? 1.062 -3.766 241.575 1.00 73.57 342 VAL A O 1
ATOM 1311 N N . ASN A 1 206 ? 0.017 -4.671 239.801 1.00 71.76 343 ASN A N 1
ATOM 1312 C CA . ASN A 1 206 ? -1.149 -5.074 240.576 1.00 71.60 343 ASN A CA 1
ATOM 1313 C C . ASN A 1 206 ? -0.799 -6.195 241.552 1.00 68.59 343 ASN A C 1
ATOM 1314 O O . ASN A 1 206 ? -1.328 -6.248 242.663 1.00 74.61 343 ASN A O 1
ATOM 1319 N N . GLU A 1 207 ? 0.100 -7.082 241.130 1.00 73.45 344 GLU A N 1
ATOM 1320 C CA . GLU A 1 207 ? 0.589 -8.159 241.982 1.00 78.50 344 GLU A CA 1
ATOM 1321 C C . GLU A 1 207 ? 1.302 -7.591 243.199 1.00 73.96 344 GLU A C 1
ATOM 1322 O O . GLU A 1 207 ? 1.128 -8.083 244.313 1.00 69.09 344 GLU A O 1
ATOM 1328 N N . LYS A 1 208 ? 2.112 -6.559 242.970 1.00 72.47 345 LYS A N 1
ATOM 1329 C CA . LYS A 1 208 ? 2.858 -5.906 244.040 1.00 69.49 345 LYS A CA 1
ATOM 1330 C C . LYS A 1 208 ? 1.911 -5.199 245.003 1.00 71.60 345 LYS A C 1
ATOM 1331 O O . LYS A 1 208 ? 2.071 -5.286 246.222 1.00 67.70 345 LYS A O 1
ATOM 1337 N N . VAL A 1 209 ? 0.922 -4.504 244.449 1.00 75.66 346 VAL A N 1
ATOM 1338 C CA . VAL A 1 209 ? -0.068 -3.800 245.257 1.00 77.72 346 VAL A CA 1
ATOM 1339 C C . VAL A 1 209 ? -0.804 -4.791 246.151 1.00 75.73 346 VAL A C 1
ATOM 1340 O O . VAL A 1 209 ? -0.921 -4.590 247.356 1.00 76.24 346 VAL A O 1
ATOM 1344 N N . GLU A 1 210 ? -1.290 -5.871 245.549 1.00 79.59 347 GLU A N 1
ATOM 1345 C CA . GLU A 1 210 ? -2.050 -6.877 246.278 1.00 78.61 347 GLU A CA 1
ATOM 1346 C C . GLU A 1 210 ? -1.223 -7.568 247.357 1.00 73.95 347 GLU A C 1
ATOM 1347 O O . GLU A 1 210 ? -1.727 -7.860 248.444 1.00 72.32 347 GLU A O 1
ATOM 1353 N N . ALA A 1 211 ? 0.047 -7.823 247.063 1.00 67.83 348 ALA A N 1
ATOM 1354 C CA . ALA A 1 211 ? 0.929 -8.474 248.032 1.00 70.72 348 ALA A CA 1
ATOM 1355 C C . ALA A 1 211 ? 1.232 -7.615 249.266 1.00 71.08 348 ALA A C 1
ATOM 1356 O O . ALA A 1 211 ? 1.530 -8.143 250.337 1.00 73.36 348 ALA A O 1
ATOM 1358 N N . ARG A 1 212 ? 1.163 -6.296 249.122 1.00 69.18 349 ARG A N 1
ATOM 1359 C CA . ARG A 1 212 ? 1.632 -5.412 250.186 1.00 66.46 349 ARG A CA 1
ATOM 1360 C C . ARG A 1 212 ? 0.535 -4.649 250.921 1.00 65.66 349 ARG A C 1
ATOM 1361 O O . ARG A 1 212 ? 0.798 -4.039 251.958 1.00 65.21 349 ARG A O 1
ATOM 1369 N N . THR A 1 213 ? -0.687 -4.680 250.398 1.00 52.20 350 THR A N 1
ATOM 1370 C CA . THR A 1 213 ? -1.735 -3.802 250.919 1.00 54.43 350 THR A CA 1
ATOM 1371 C C . THR A 1 213 ? -2.890 -4.513 251.625 1.00 53.45 350 THR A C 1
ATOM 1372 O O . THR A 1 213 ? -3.897 -3.881 251.938 1.00 57.27 350 THR A O 1
ATOM 1376 N N . THR A 1 214 ? -2.757 -5.813 251.876 1.00 53.43 351 THR A N 1
ATOM 1377 C CA . THR A 1 214 ? -3.776 -6.525 252.650 1.00 55.83 351 THR A CA 1
ATOM 1378 C C . THR A 1 214 ? -3.205 -7.322 253.830 1.00 59.67 351 THR A C 1
ATOM 1379 O O . THR A 1 214 ? -2.049 -7.759 253.815 1.00 54.42 351 THR A O 1
ATOM 1383 N N . VAL A 1 215 ? -4.028 -7.483 254.862 1.00 60.00 352 VAL A N 1
ATOM 1384 C CA . VAL A 1 215 ? -3.700 -8.350 255.983 1.00 57.80 352 VAL A CA 1
ATOM 1385 C C . VAL A 1 215 ? -4.892 -9.257 256.273 1.00 60.53 352 VAL A C 1
ATOM 1386 O O . VAL A 1 215 ? -6.044 -8.848 256.135 1.00 60.42 352 VAL A O 1
ATOM 1390 N N . GLY A 1 216 ? -4.613 -10.497 256.654 1.00 62.37 353 GLY A N 1
ATOM 1391 C CA . GLY A 1 216 ? -5.663 -11.393 257.091 1.00 65.83 353 GLY A CA 1
ATOM 1392 C C . GLY A 1 216 ? -6.150 -11.010 258.477 1.00 67.72 353 GLY A C 1
ATOM 1393 O O . GLY A 1 216 ? -5.408 -10.420 259.266 1.00 63.40 353 GLY A O 1
ATOM 1394 N N . VAL A 1 217 ? -7.408 -11.331 258.767 1.00 76.33 354 VAL A N 1
ATOM 1395 C CA . VAL A 1 217 ? -7.976 -11.114 260.092 1.00 81.93 354 VAL A CA 1
ATOM 1396 C C . VAL A 1 217 ? -8.423 -12.445 260.696 1.00 86.36 354 VAL A C 1
ATOM 1397 O O . VAL A 1 217 ? -9.112 -13.232 260.047 1.00 82.24 354 VAL A O 1
ATOM 1401 N N . ASP A 1 218 ? -8.018 -12.679 261.942 1.00 91.53 355 ASP A N 1
ATOM 1402 C CA . ASP A 1 218 ? -8.253 -13.941 262.641 1.00 94.44 355 ASP A CA 1
ATOM 1403 C C . ASP A 1 218 ? -9.690 -14.117 263.101 1.00 98.91 355 ASP A C 1
ATOM 1404 O O . ASP A 1 218 ? -10.509 -13.201 263.008 1.00 95.23 355 ASP A O 1
ATOM 1409 N N . SER A 1 219 ? -9.972 -15.309 263.619 1.00 104.73 356 SER A N 1
ATOM 1410 C CA . SER A 1 219 ? -11.251 -15.602 264.244 1.00 106.60 356 SER A CA 1
ATOM 1411 C C . SER A 1 219 ? -11.491 -14.611 265.378 1.00 104.47 356 SER A C 1
ATOM 1412 O O . SER A 1 219 ? -12.591 -14.079 265.531 1.00 99.99 356 SER A O 1
ATOM 1415 N N . ASP A 1 220 ? -10.446 -14.362 266.163 1.00 107.24 357 ASP A N 1
ATOM 1416 C CA . ASP A 1 220 ? -10.532 -13.459 267.308 1.00 112.54 357 ASP A CA 1
ATOM 1417 C C . ASP A 1 220 ? -10.017 -12.048 267.003 1.00 107.52 357 ASP A C 1
ATOM 1418 O O . ASP A 1 220 ? -9.754 -11.265 267.918 1.00 100.79 357 ASP A O 1
ATOM 1423 N N . GLY A 1 221 ? -9.877 -11.733 265.718 1.00 104.59 358 GLY A N 1
ATOM 1424 C CA . GLY A 1 221 ? -9.517 -10.390 265.293 1.00 100.41 358 GLY A CA 1
ATOM 1425 C C . GLY A 1 221 ? -8.027 -10.144 265.143 1.00 93.96 358 GLY A C 1
ATOM 1426 O O . GLY A 1 221 ? -7.609 -9.065 264.724 1.00 92.80 358 GLY A O 1
ATOM 1427 N N . LYS A 1 222 ? -7.226 -11.145 265.489 1.00 85.34 359 LYS A N 1
ATOM 1428 C CA . LYS A 1 222 ? -5.775 -11.056 265.375 1.00 73.87 359 LYS A CA 1
ATOM 1429 C C . LYS A 1 222 ? -5.338 -10.870 263.917 1.00 73.71 359 LYS A C 1
ATOM 1430 O O . LYS A 1 222 ? -5.789 -11.594 263.027 1.00 65.99 359 LYS A O 1
ATOM 1436 N N . LEU A 1 223 ? -4.472 -9.889 263.669 1.00 67.11 360 LEU A N 1
ATOM 1437 C CA . LEU A 1 223 ? -3.959 -9.673 262.320 1.00 67.17 360 LEU A CA 1
ATOM 1438 C C . LEU A 1 223 ? -2.918 -10.737 261.984 1.00 66.75 360 LEU A C 1
ATOM 1439 O O . LEU A 1 223 ? -2.077 -11.082 262.823 1.00 66.01 360 LEU A O 1
ATOM 1444 N N . THR A 1 224 ? -2.991 -11.266 260.764 1.00 66.70 361 THR A N 1
ATOM 1445 C CA . THR A 1 224 ? -2.050 -12.281 260.300 1.00 70.90 361 THR A CA 1
ATOM 1446 C C . THR A 1 224 ? -1.625 -11.989 258.862 1.00 71.98 361 THR A C 1
ATOM 1447 O O . THR A 1 224 ? -2.127 -11.055 258.235 1.00 69.99 361 THR A O 1
ATOM 1451 N N . ARG A 1 225 ? -0.691 -12.779 258.343 1.00 74.61 362 ARG A N 1
ATOM 1452 C CA . ARG A 1 225 ? -0.316 -12.656 256.943 1.00 75.91 362 ARG A CA 1
ATOM 1453 C C . ARG A 1 225 ? -1.519 -13.034 256.092 1.00 74.29 362 ARG A C 1
ATOM 1454 O O . ARG A 1 225 ? -2.213 -14.007 256.391 1.00 74.37 362 ARG A O 1
ATOM 1462 N N . ALA A 1 226 ? -1.770 -12.251 255.044 1.00 68.76 363 ALA A N 1
ATOM 1463 C CA . ALA A 1 226 ? -2.953 -12.433 254.210 1.00 71.98 363 ALA A CA 1
ATOM 1464 C C . ALA A 1 226 ? -2.995 -13.814 253.567 1.00 80.94 363 ALA A C 1
ATOM 1465 O O . ALA A 1 226 ? -4.072 -14.338 253.283 1.00 74.79 363 ALA A O 1
ATOM 1467 N N . GLU A 1 227 ? -1.820 -14.394 253.338 1.00 94.25 364 GLU A N 1
ATOM 1468 C CA . GLU A 1 227 ? -1.714 -15.709 252.709 1.00 108.98 364 GLU A CA 1
ATOM 1469 C C . GLU A 1 227 ? -2.687 -16.727 253.304 1.00 113.45 364 GLU A C 1
ATOM 1470 O O . GLU A 1 227 ? -2.586 -17.090 254.476 1.00 116.93 364 GLU A O 1
ATOM 1476 N N . GLY A 1 228 ? -3.637 -17.170 252.487 1.00 112.55 365 GLY A N 1
ATOM 1477 C CA . GLY A 1 228 ? -4.598 -18.178 252.894 1.00 114.04 365 GLY A CA 1
ATOM 1478 C C . GLY A 1 228 ? -5.316 -17.872 254.194 1.00 113.48 365 GLY A C 1
ATOM 1479 O O . GLY A 1 228 ? -5.329 -18.691 255.112 1.00 114.60 365 GLY A O 1
ATOM 1480 N N . ALA A 1 229 ? -5.918 -16.690 254.273 1.00 111.72 366 ALA A N 1
ATOM 1481 C CA . ALA A 1 229 ? -6.689 -16.307 255.449 1.00 110.91 366 ALA A CA 1
ATOM 1482 C C . ALA A 1 229 ? -8.171 -16.198 255.105 1.00 107.82 366 ALA A C 1
ATOM 1483 O O . ALA A 1 229 ? -8.531 -15.856 253.978 1.00 97.08 366 ALA A O 1
ATOM 1485 N N . THR A 1 230 ? -9.024 -16.498 256.078 1.00 115.42 367 THR A N 1
ATOM 1486 C CA . THR A 1 230 ? -10.466 -16.406 255.886 1.00 118.91 367 THR A CA 1
ATOM 1487 C C . THR A 1 230 ? -10.855 -14.981 255.521 1.00 111.72 367 THR A C 1
ATOM 1488 O O . THR A 1 230 ? -11.226 -14.695 254.380 1.00 108.46 367 THR A O 1
ATOM 1492 N N . LYS A 1 231 ? -10.765 -14.092 256.505 1.00 104.01 368 LYS A N 1
ATOM 1493 C CA . LYS A 1 231 ? -11.085 -12.685 256.316 1.00 95.87 368 LYS A CA 1
ATOM 1494 C C . LYS A 1 231 ? -9.850 -11.909 255.863 1.00 88.29 368 LYS A C 1
ATOM 1495 O O . LYS A 1 231 ? -8.721 -12.258 256.213 1.00 85.62 368 LYS A O 1
ATOM 1501 N N . THR A 1 232 ? -10.075 -10.859 255.077 1.00 79.58 369 THR A N 1
ATOM 1502 C CA . THR A 1 232 ? -8.999 -10.005 254.590 1.00 71.41 369 THR A CA 1
ATOM 1503 C C . THR A 1 232 ? -9.435 -8.543 254.654 1.00 65.94 369 THR A C 1
ATOM 1504 O O . THR A 1 232 ? -10.586 -8.217 254.357 1.00 72.72 369 THR A O 1
ATOM 1508 N N . ILE A 1 233 ? -8.520 -7.667 255.055 1.00 58.74 370 ILE A N 1
ATOM 1509 C CA . ILE A 1 233 ? -8.786 -6.235 255.057 1.00 55.18 370 ILE A CA 1
ATOM 1510 C C . ILE A 1 233 ? -7.596 -5.484 254.478 1.00 58.32 370 ILE A C 1
ATOM 1511 O O . ILE A 1 233 ? -6.498 -6.035 254.362 1.00 58.22 370 ILE A O 1
ATOM 1516 N N . ALA A 1 234 ? -7.824 -4.228 254.112 1.00 61.78 371 ALA A N 1
ATOM 1517 C CA . ALA A 1 234 ? -6.775 -3.387 253.553 1.00 58.75 371 ALA A CA 1
ATOM 1518 C C . ALA A 1 234 ? -5.906 -2.800 254.665 1.00 54.99 371 ALA A C 1
ATOM 1519 O O . ALA A 1 234 ? -6.403 -2.462 255.737 1.00 52.75 371 ALA A O 1
ATOM 1521 N N . VAL A 1 235 ? -4.611 -2.672 254.396 1.00 45.46 372 VAL A N 1
ATOM 1522 C CA . VAL A 1 235 ? -3.668 -2.147 255.377 1.00 41.93 372 VAL A CA 1
ATOM 1523 C C . VAL A 1 235 ? -4.075 -0.803 255.973 1.00 37.88 372 VAL A C 1
ATOM 1524 O O . VAL A 1 235 ? -3.808 -0.543 257.143 1.00 36.30 372 VAL A O 1
ATOM 1528 N N . ASN A 1 236 ? -4.691 0.066 255.181 1.00 39.17 373 ASN A N 1
ATOM 1529 C CA . ASN A 1 236 ? -5.077 1.360 255.723 1.00 41.82 373 ASN A CA 1
ATOM 1530 C C . ASN A 1 236 ? -6.214 1.226 256.730 1.00 44.79 373 ASN A C 1
ATOM 1531 O O . ASN A 1 236 ? -6.198 1.876 257.774 1.00 42.97 373 ASN A O 1
ATOM 1536 N N . ASP A 1 237 ? -7.171 0.350 256.442 1.00 42.16 374 ASP A N 1
ATOM 1537 C CA . ASP A 1 237 ? -8.235 0.053 257.401 1.00 44.92 374 ASP A CA 1
ATOM 1538 C C . ASP A 1 237 ? -7.661 -0.590 258.667 1.00 44.61 374 ASP A C 1
ATOM 1539 O O . ASP A 1 237 ? -8.044 -0.235 259.780 1.00 42.51 374 ASP A O 1
ATOM 1544 N N . GLY A 1 238 ? -6.739 -1.535 258.492 1.00 42.98 375 GLY A N 1
ATOM 1545 C CA . GLY A 1 238 ? -6.088 -2.176 259.623 1.00 39.90 375 GLY A CA 1
ATOM 1546 C C . GLY A 1 238 ? -5.327 -1.184 260.481 1.00 38.99 375 GLY A C 1
ATOM 1547 O O . GLY A 1 238 ? -5.339 -1.277 261.714 1.00 37.83 375 GLY A O 1
ATOM 1548 N N . LEU A 1 239 ? -4.671 -0.226 259.830 1.00 36.48 376 LEU A N 1
ATOM 1549 C CA . LEU A 1 239 ? -3.927 0.808 260.541 1.00 36.72 376 LEU A CA 1
ATOM 1550 C C . LEU A 1 239 ? -4.862 1.696 261.356 1.00 40.65 376 LEU A C 1
ATOM 1551 O O . LEU A 1 239 ? -4.587 1.993 262.516 1.00 32.91 376 LEU A O 1
ATOM 1556 N N . VAL A 1 240 ? -5.963 2.123 260.743 1.00 34.61 377 VAL A N 1
ATOM 1557 C CA . VAL A 1 240 ? -6.948 2.947 261.442 1.00 36.54 377 VAL A CA 1
ATOM 1558 C C . VAL A 1 240 ? -7.484 2.237 262.693 1.00 38.53 377 VAL A C 1
ATOM 1559 O O . VAL A 1 240 ? -7.573 2.831 263.767 1.00 35.29 377 VAL A O 1
ATOM 1563 N N . ALA A 1 241 ? -7.833 0.963 262.542 1.00 44.81 378 ALA A N 1
ATOM 1564 C CA . ALA A 1 241 ? -8.341 0.169 263.654 1.00 42.86 378 ALA A CA 1
ATOM 1565 C C . ALA A 1 241 ? -7.288 -0.044 264.747 1.00 39.21 378 ALA A C 1
ATOM 1566 O O . ALA A 1 241 ? -7.596 -0.013 265.941 1.00 38.23 378 ALA A O 1
ATOM 1568 N N . LEU A 1 242 ? -6.042 -0.257 264.342 1.00 37.58 379 LEU A N 1
ATOM 1569 C CA . LEU A 1 242 ? -4.985 -0.507 265.308 1.00 35.99 379 LEU A CA 1
ATOM 1570 C C . LEU A 1 242 ? -4.668 0.764 266.086 1.00 34.95 379 LEU A C 1
ATOM 1571 O O . LEU A 1 242 ? -4.401 0.719 267.287 1.00 31.07 379 LEU A O 1
ATOM 1576 N N . SER A 1 243 ? -4.687 1.895 265.387 1.00 33.25 380 SER A N 1
ATOM 1577 C CA . SER A 1 243 ? -4.504 3.195 266.017 1.00 32.86 380 SER A CA 1
ATOM 1578 C C . SER A 1 243 ? -5.581 3.464 267.078 1.00 36.89 380 SER A C 1
ATOM 1579 O O . SER A 1 243 ? -5.288 4.042 268.127 1.00 29.81 380 SER A O 1
ATOM 1582 N N . GLY A 1 244 ? -6.819 3.051 266.800 1.00 31.34 381 GLY A N 1
ATOM 1583 C CA . GLY A 1 244 ? -7.898 3.158 267.774 1.00 34.62 381 GLY A CA 1
ATOM 1584 C C . GLY A 1 244 ? -7.640 2.342 269.037 1.00 36.34 381 GLY A C 1
ATOM 1585 O O . GLY A 1 244 ? -7.877 2.820 270.154 1.00 35.32 381 GLY A O 1
ATOM 1586 N N . ARG A 1 245 ? -7.155 1.109 268.874 1.00 32.05 382 ARG A N 1
ATOM 1587 C CA . ARG A 1 245 ? -6.773 0.289 270.033 1.00 34.41 382 ARG A CA 1
ATOM 1588 C C . ARG A 1 245 ? -5.692 0.996 270.830 1.00 29.53 382 ARG A C 1
ATOM 1589 O O . ARG A 1 245 ? -5.666 0.953 272.062 1.00 29.49 382 ARG A O 1
ATOM 1597 N N . THR A 1 246 ? -4.772 1.628 270.117 1.00 30.91 383 THR A N 1
ATOM 1598 C CA . THR A 1 246 ? -3.655 2.274 270.777 1.00 29.15 383 THR A CA 1
ATOM 1599 C C . THR A 1 246 ? -4.144 3.463 271.604 1.00 33.90 383 THR A C 1
ATOM 1600 O O . THR A 1 246 ? -3.669 3.680 272.725 1.00 30.84 383 THR A O 1
ATOM 1604 N N . ASP A 1 247 ? -5.097 4.209 271.045 1.00 30.41 384 ASP A N 1
ATOM 1605 C CA . ASP A 1 247 ? -5.779 5.291 271.757 1.00 36.82 384 ASP A CA 1
ATOM 1606 C C . ASP A 1 247 ? -6.327 4.816 273.104 1.00 35.14 384 ASP A C 1
ATOM 1607 O O . ASP A 1 247 ? -6.092 5.440 274.143 1.00 32.14 384 ASP A O 1
ATOM 1612 N N . ARG A 1 248 ? -7.074 3.715 273.073 1.00 34.25 385 ARG A N 1
ATOM 1613 C CA . ARG A 1 248 ? -7.631 3.123 274.290 1.00 30.73 385 ARG A CA 1
ATOM 1614 C C . ARG A 1 248 ? -6.543 2.774 275.305 1.00 28.15 385 ARG A C 1
ATOM 1615 O O . ARG A 1 248 ? -6.670 3.075 276.492 1.00 27.34 385 ARG A O 1
ATOM 1623 N N . ILE A 1 249 ? -5.486 2.131 274.832 1.00 29.17 386 ILE A N 1
ATOM 1624 C CA . ILE A 1 249 ? -4.379 1.704 275.690 1.00 32.39 386 ILE A CA 1
ATOM 1625 C C . ILE A 1 249 ? -3.677 2.927 276.276 1.00 31.45 386 ILE A C 1
ATOM 1626 O O . ILE A 1 249 ? -3.354 2.981 277.469 1.00 27.83 386 ILE A O 1
ATOM 1631 N N . ASP A 1 250 ? -3.464 3.915 275.416 1.00 31.96 387 ASP A N 1
ATOM 1632 C CA . ASP A 1 250 ? -2.854 5.176 275.795 1.00 31.84 387 ASP A CA 1
ATOM 1633 C C . ASP A 1 250 ? -3.638 5.839 276.941 1.00 32.47 387 ASP A C 1
ATOM 1634 O O . ASP A 1 250 ? -3.051 6.276 277.938 1.00 28.45 387 ASP A O 1
ATOM 1639 N N . TYR A 1 251 ? -4.961 5.931 276.794 1.00 26.52 388 TYR A N 1
ATOM 1640 C CA . TYR A 1 251 ? -5.768 6.440 277.895 1.00 28.12 388 TYR A CA 1
ATOM 1641 C C . TYR A 1 251 ? -5.541 5.613 279.174 1.00 32.11 388 TYR A C 1
ATOM 1642 O O . TYR A 1 251 ? -5.246 6.159 280.235 1.00 23.50 388 TYR A O 1
ATOM 1651 N N . ALA A 1 252 ? -5.666 4.292 279.059 1.00 27.71 389 ALA A N 1
ATOM 1652 C CA . ALA A 1 252 ? -5.585 3.415 280.223 1.00 26.18 389 ALA A CA 1
ATOM 1653 C C . ALA A 1 252 ? -4.248 3.519 280.952 1.00 24.29 389 ALA A C 1
ATOM 1654 O O . ALA A 1 252 ? -4.197 3.511 282.182 1.00 24.31 389 ALA A O 1
ATOM 1656 N N . VAL A 1 253 ? -3.162 3.591 280.195 1.00 25.03 390 VAL A N 1
ATOM 1657 C CA . VAL A 1 253 ? -1.844 3.671 280.798 1.00 25.53 390 VAL A CA 1
ATOM 1658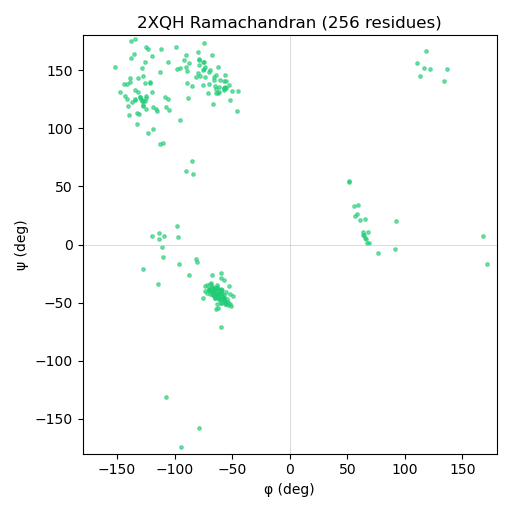 C C . VAL A 1 253 ? -1.699 4.938 281.641 1.00 26.68 390 VAL A C 1
ATOM 1659 O O . VAL A 1 253 ? -1.155 4.901 282.749 1.00 23.52 390 VAL A O 1
ATOM 1663 N N . GLY A 1 254 ? -2.175 6.060 281.105 1.00 25.68 391 GLY A N 1
ATOM 1664 C CA . GLY A 1 254 ? -2.212 7.313 281.843 1.00 25.72 391 GLY A CA 1
ATOM 1665 C C . GLY A 1 254 ? -3.071 7.219 283.099 1.00 26.99 391 GLY A C 1
ATOM 1666 O O . GLY A 1 254 ? -2.707 7.744 284.146 1.00 25.44 391 GLY A O 1
ATOM 1667 N N . ALA A 1 255 ? -4.221 6.560 282.999 1.00 21.67 392 ALA A N 1
ATOM 1668 C CA . ALA A 1 255 ? -5.126 6.436 284.144 1.00 19.84 392 ALA A CA 1
ATOM 1669 C C . ALA A 1 255 ? -4.503 5.520 285.211 1.00 25.38 392 ALA A C 1
ATOM 1670 O O . ALA A 1 255 ? -4.548 5.801 286.402 1.00 19.95 392 ALA A O 1
ATOM 1672 N N . ILE A 1 256 ? -3.914 4.416 284.772 1.00 27.39 393 ILE A N 1
ATOM 1673 C CA . ILE A 1 256 ? -3.257 3.506 285.700 1.00 24.94 393 ILE A CA 1
ATOM 1674 C C . ILE A 1 256 ? -2.064 4.191 286.384 1.00 19.18 393 ILE A C 1
ATOM 1675 O O . ILE A 1 256 ? -1.873 4.064 287.598 1.00 22.26 393 ILE A O 1
ATOM 1680 N N . ASP A 1 257 ? -1.251 4.896 285.602 1.00 20.05 394 ASP A N 1
ATOM 1681 C CA . ASP A 1 257 ? -0.155 5.687 286.183 1.00 19.59 394 ASP A CA 1
ATOM 1682 C C . ASP A 1 257 ? -0.609 6.582 287.349 1.00 24.10 394 ASP A C 1
ATOM 1683 O O . ASP A 1 257 ? 0.068 6.679 288.371 1.00 24.25 394 ASP A O 1
ATOM 1688 N N . GLY A 1 258 ? -1.742 7.264 287.195 1.00 23.45 395 GLY A N 1
ATOM 1689 C CA . GLY A 1 258 ? -2.221 8.122 288.264 1.00 21.49 395 GLY A CA 1
ATOM 1690 C C . GLY A 1 258 ? -2.539 7.326 289.525 1.00 26.80 395 GLY A C 1
ATOM 1691 O O . GLY A 1 258 ? -2.219 7.733 290.638 1.00 25.85 395 GLY A O 1
ATOM 1692 N N . ARG A 1 259 ? -3.179 6.179 289.335 1.00 23.87 396 ARG A N 1
ATOM 1693 C CA . ARG A 1 259 ? -3.533 5.288 290.435 1.00 24.35 396 ARG A CA 1
ATOM 1694 C C . ARG A 1 259 ? -2.303 4.756 291.165 1.00 17.76 396 ARG A C 1
ATOM 1695 O O . ARG A 1 259 ? -2.284 4.673 292.397 1.00 22.29 396 ARG A O 1
ATOM 1703 N N . VAL A 1 260 ? -1.283 4.381 290.401 1.00 21.50 397 VAL A N 1
ATOM 1704 C CA . VAL A 1 260 ? -0.076 3.801 290.982 1.00 20.41 397 VAL A CA 1
ATOM 1705 C C . VAL A 1 260 ? 0.650 4.878 291.796 1.00 27.91 397 VAL A C 1
ATOM 1706 O O . VAL A 1 260 ? 1.117 4.631 292.910 1.00 24.89 397 VAL A O 1
ATOM 1710 N N . THR A 1 261 ? 0.701 6.089 291.255 1.00 22.38 398 THR A N 1
ATOM 1711 C CA . THR A 1 261 ? 1.292 7.199 291.997 1.00 18.50 398 THR A CA 1
ATOM 1712 C C . THR A 1 261 ? 0.589 7.411 293.341 1.00 22.24 398 THR A C 1
ATOM 1713 O O . THR A 1 261 ? 1.237 7.570 294.372 1.00 24.79 398 THR A O 1
ATOM 1717 N N . ARG A 1 262 ? -0.737 7.408 293.325 1.00 21.74 399 ARG A N 1
ATOM 1718 C CA . ARG A 1 262 ? -1.507 7.634 294.534 1.00 22.38 399 ARG A CA 1
ATOM 1719 C C . ARG A 1 262 ? -1.336 6.479 295.528 1.00 26.40 399 ARG A C 1
ATOM 1720 O O . ARG A 1 262 ? -1.279 6.702 296.728 1.00 22.86 399 ARG A O 1
ATOM 1728 N N . ASN A 1 263 ? -1.254 5.253 295.014 1.00 20.34 400 ASN A N 1
ATOM 1729 C CA . ASN A 1 263 ? -0.999 4.089 295.859 1.00 21.56 400 ASN A CA 1
ATOM 1730 C C . ASN A 1 263 ? 0.343 4.257 296.574 1.00 20.46 400 ASN A C 1
ATOM 1731 O O . ASN A 1 263 ? 0.434 4.106 297.793 1.00 22.69 400 ASN A O 1
ATOM 1736 N N . THR A 1 264 ? 1.382 4.587 295.808 1.00 21.49 401 THR A N 1
ATOM 1737 C CA . THR A 1 264 ? 2.706 4.790 296.400 1.00 21.33 401 THR A CA 1
ATOM 1738 C C . THR A 1 264 ? 2.667 5.796 297.538 1.00 23.74 401 THR A C 1
ATOM 1739 O O . THR A 1 264 ? 3.203 5.538 298.623 1.00 23.99 401 THR A O 1
ATOM 1743 N N . GLN A 1 265 ? 2.044 6.949 297.288 1.00 21.94 402 GLN A N 1
ATOM 1744 C CA . GLN A 1 265 ? 1.948 7.993 298.303 1.00 26.41 402 GLN A CA 1
ATOM 1745 C C . GLN A 1 265 ? 1.205 7.484 299.543 1.00 26.71 402 GLN A C 1
ATOM 1746 O O . GLN A 1 265 ? 1.594 7.766 300.672 1.00 22.59 402 GLN A O 1
ATOM 1752 N N . SER A 1 266 ? 0.150 6.707 299.338 1.00 21.45 403 SER A N 1
ATOM 1753 C CA . SER A 1 266 ? -0.607 6.192 300.478 1.00 27.08 403 SER A CA 1
ATOM 1754 C C . SER A 1 266 ? 0.208 5.158 301.267 1.00 23.97 403 SER A C 1
ATOM 1755 O O . SER A 1 266 ? 0.164 5.121 302.491 1.00 26.16 403 SER A O 1
ATOM 1758 N N . ILE A 1 267 ? 0.950 4.315 300.553 1.00 24.78 404 ILE A N 1
ATOM 1759 C CA . ILE A 1 267 ? 1.782 3.309 301.207 1.00 23.44 404 ILE A CA 1
ATOM 1760 C C . ILE A 1 267 ? 2.803 3.987 302.122 1.00 24.64 404 ILE A C 1
ATOM 1761 O O . ILE A 1 267 ? 2.993 3.588 303.272 1.00 27.05 404 ILE A O 1
ATOM 1766 N N . GLU A 1 268 ? 3.467 5.016 301.603 1.00 25.35 405 GLU A N 1
ATOM 1767 C CA . GLU A 1 268 ? 4.519 5.670 302.370 1.00 30.68 405 GLU A CA 1
ATOM 1768 C C . GLU A 1 268 ? 3.938 6.390 303.586 1.00 24.92 405 GLU A C 1
ATOM 1769 O O . GLU A 1 268 ? 4.533 6.384 304.670 1.00 26.51 405 GLU A O 1
ATOM 1775 N N . LYS A 1 269 ? 2.757 6.976 303.403 1.00 27.11 406 LYS A N 1
ATOM 1776 C CA . LYS A 1 269 ? 1.981 7.550 304.509 1.00 26.27 406 LYS A CA 1
ATOM 1777 C C . LYS A 1 269 ? 1.608 6.478 305.552 1.00 27.54 406 LYS A C 1
ATOM 1778 O O . LYS A 1 269 ? 1.742 6.711 306.753 1.00 29.15 406 LYS A O 1
ATOM 1784 N N . ASN A 1 270 ? 1.132 5.312 305.103 1.00 25.68 407 ASN A N 1
ATOM 1785 C CA . ASN A 1 270 ? 0.870 4.208 306.043 1.00 30.13 407 ASN A CA 1
ATOM 1786 C C . ASN A 1 270 ? 2.136 3.790 306.819 1.00 29.07 407 ASN A C 1
ATOM 1787 O O . ASN A 1 270 ? 2.089 3.568 308.034 1.00 28.66 407 ASN A O 1
ATOM 1792 N N . SER A 1 271 ? 3.262 3.674 306.112 1.00 24.58 408 SER A N 1
ATOM 1793 C CA . SER A 1 271 ? 4.521 3.276 306.749 1.00 22.80 408 SER A CA 1
ATOM 1794 C C . SER A 1 271 ? 4.898 4.224 307.882 1.00 28.30 408 SER A C 1
ATOM 1795 O O . SER A 1 271 ? 5.297 3.798 308.967 1.00 30.36 408 SER A O 1
ATOM 1798 N N . LYS A 1 272 ? 4.785 5.516 307.597 1.00 24.36 409 LYS A N 1
ATOM 1799 C CA . LYS A 1 272 ? 5.036 6.574 308.561 1.00 34.39 409 LYS A CA 1
ATOM 1800 C C . LYS A 1 272 ? 4.130 6.427 309.790 1.00 33.17 409 LYS A C 1
ATOM 1801 O O . LYS A 1 272 ? 4.599 6.525 310.919 1.00 33.01 409 LYS A O 1
ATOM 1807 N N . ALA A 1 273 ? 2.840 6.180 309.561 1.00 34.46 410 ALA A N 1
ATOM 1808 C CA . ALA A 1 273 ? 1.882 6.003 310.649 1.00 33.95 410 ALA A CA 1
ATOM 1809 C C . ALA A 1 273 ? 2.170 4.732 311.453 1.00 36.42 410 ALA A C 1
ATOM 1810 O O . ALA A 1 273 ? 2.130 4.746 312.684 1.00 36.25 410 ALA A O 1
ATOM 1812 N N . ILE A 1 274 ? 2.477 3.639 310.761 1.00 29.12 411 ILE A N 1
ATOM 1813 C CA . ILE A 1 274 ? 2.858 2.401 311.442 1.00 29.54 411 ILE A CA 1
ATOM 1814 C C . ILE A 1 274 ? 4.069 2.678 312.329 1.00 41.76 411 ILE A C 1
ATOM 1815 O O . ILE A 1 274 ? 4.091 2.298 313.503 1.00 41.04 411 ILE A O 1
ATOM 1820 N N . ALA A 1 275 ? 5.068 3.359 311.770 1.00 32.18 412 ALA A N 1
ATOM 1821 C CA . ALA A 1 275 ? 6.265 3.693 312.528 1.00 33.44 412 ALA A CA 1
ATOM 1822 C C . ALA A 1 275 ? 5.912 4.557 313.737 1.00 40.85 412 ALA A C 1
ATOM 1823 O O . ALA A 1 275 ? 6.464 4.357 314.815 1.00 35.63 412 ALA A O 1
ATOM 1825 N N . ALA A 1 276 ? 4.998 5.514 313.560 1.00 33.51 413 ALA A N 1
ATOM 1826 C CA . ALA A 1 276 ? 4.579 6.374 314.675 1.00 38.11 413 ALA A CA 1
ATOM 1827 C C . ALA A 1 276 ? 3.868 5.563 315.757 1.00 36.83 413 ALA A C 1
ATOM 1828 O O . ALA A 1 276 ? 4.130 5.752 316.938 1.00 39.43 413 ALA A O 1
ATOM 1830 N N . ASN A 1 277 ? 2.958 4.684 315.348 1.00 35.86 414 ASN A N 1
ATOM 1831 C CA . ASN A 1 277 ? 2.365 3.720 316.271 1.00 39.42 414 ASN A CA 1
ATOM 1832 C C . ASN A 1 277 ? 3.467 2.943 316.987 1.00 44.80 414 ASN A C 1
ATOM 1833 O O . ASN A 1 277 ? 3.471 2.856 318.211 1.00 39.25 414 ASN A O 1
ATOM 1838 N N . THR A 1 278 ? 4.400 2.379 316.216 1.00 44.25 415 THR A N 1
ATOM 1839 C CA . THR A 1 278 ? 5.498 1.606 316.789 1.00 42.45 415 THR A CA 1
ATOM 1840 C C . THR A 1 278 ? 6.224 2.475 317.798 1.00 51.95 415 THR A C 1
ATOM 1841 O O . THR A 1 278 ? 6.428 2.048 318.938 1.00 48.22 415 THR A O 1
ATOM 1845 N N . ARG A 1 279 ? 6.607 3.684 317.369 1.00 56.11 416 ARG A N 1
ATOM 1846 C CA . ARG A 1 279 ? 6.954 4.772 318.296 1.00 63.65 416 ARG A CA 1
ATOM 1847 C C . ARG A 1 279 ? 7.583 6.085 317.763 1.00 123.62 416 ARG A C 1
ATOM 1848 O O . ARG A 1 279 ? 7.549 7.083 318.479 1.00 126.38 416 ARG A O 1
ATOM 1856 N N . THR A 1 280 ? 8.121 6.109 316.539 1.00 122.95 417 THR A N 1
ATOM 1857 C CA . THR A 1 280 ? 9.014 7.212 316.110 1.00 121.97 417 THR A CA 1
ATOM 1858 C C . THR A 1 280 ? 9.312 8.196 317.233 1.00 125.21 417 THR A C 1
ATOM 1859 O O . THR A 1 280 ? 8.551 9.134 317.464 1.00 128.81 417 THR A O 1
#

Organism: Escherichia coli (NCBI:txid562)

Secondary structure (DSSP, 8-state):
---EE-STT-EEESTT-EE-STT-EEESTT-EE-STT-EEESTT-EE-STT-EEESTT-EE-TT-TT-EEESTT-EE-TT-TT-EEESTT-EE-STT-EEESTTB---SSS-EE--EE--TT-SSSEE------PPPP-STTSPPPHHHHHHHHHHHHHHHHHHHHHHHHHHHHHHHHHHHHHHHHHHHHSEEEE-TTS-EE-STT-SEEEEHHHHHHHHHHHHHHHHHHHHHHHHHHHHHHHHHHHHHHHHHHHHT-

Sequence (258 aa):
SDAKASGEFSVAVGNGARATEKASTAVGSWAAADGKQSTALGVGTYAYANASTALGSVAFVDNTATYGTAAGNRAKVDKDATEGTALGAKATVTNKNSVALGANSVTTRDNEVYIGYKTGTESDKTYGTRVLGGLSDGTRNSDAATVGQLNRKVGGVYDDVKARITVESEKQKKYTDQKTSEVNEKVEARTTVGVDSDGKLTRAEGATKTIAVNDGLVALSGRTDRIDYAVGAIDGRVTRNTQSIEKNSKAIAANTRT

CATH classification: 2.150.10.10 (+2 more: 6.10.250.1970, 6.10.250.1980)

GO terms:
  GO:0009279 cell outer membrane (C, EXP)
  GO:0009986 cell surface (C, EXP)
  GO:0046819 protein secretion by the type V secretion system (P, IMP)
  GO:0042802 identical protein binding (F, IPI)

Nearest PDB structures (foldseek):
  2xqh-assembly1_A  TM=1.004E+00  e=1.472E-40  Escherichia coli
  3s6l-assembly2_D  TM=7.278E-01  e=1.923E-07  Burkholderia pseudomallei 1710b
  7o23-assembly1_A  TM=7.414E-01  e=7.752E-07  Burkholderia pseudomallei 1026b
  1p9h-assembly1_A  TM=7.199E-01  e=1.190E-06  Yersinia enterocolitica
  3pr7-assembly1_C  TM=6.964E-01  e=3.513E-03  Moraxella catarrhalis

Solvent-accessible surface area: 17720 Å² total; per-residue (Å²): 118,46,55,96,53,72,15,104,150,16,73,18,80,29,83,4,0,82,0,42,64,106,34,0,46,0,50,16,39,128,1,0,0,37,1,112,127,0,47,0,90,16,82,16,0,73,0,56,0,70,26,0,39,0,63,24,39,74,1,52,0,25,96,55,0,47,135,0,42,0,29,23,65,131,0,67,0,42,129,69,0,36,89,0,34,0,66,22,36,85,0,10,0,74,27,94,78,0,34,0,79,18,40,36,0,6,8,62,154,70,114,20,97,55,42,5,65,92,29,56,139,134,41,164,122,101,91,4,115,86,151,120,62,90,72,102,69,16,129,186,168,111,60,60,79,18,108,32,42,101,90,146,157,88,28,41,88,129,83,74,68,100,56,160,113,69,72,89,65,103,114,106,133,128,114,72,73,92,102,86,44,104,94,81,107,114,72,96,83,167,48,36,35,0,31,54,123,125,44,131,76,44,192,36,132,92,35,149,121,70,47,39,60,96,85,5,124,109,63,77,58,31,135,71,95,156,96,101,167,40,90,46,34,84,89,20,144,84,63,138,90,61,114,64,110,112,136,88,61,152,46,113,38,46,113,108,182,139

InterPro domains:
  IPR005594 Trimeric autotransporter adhesin YadA-like, C-terminal membrane anchor domain [PF03895] (453-511)
  IPR008640 Trimeric autotransporter adhesin YadA-like, head domain [PF05658] (156-176)
  IPR008640 Trimeric autotransporter adhesin YadA-like, head domain [PF05658] (192-216)
  IPR008640 Trimeric autotransporter adhesin YadA-like, head domain [PF05658] (241-264)
  IPR011049 Serralysin-like metalloprotease, C-terminal [G3DSA:2.150.10.10] (160-294)
  IPR011049 Serralysin-like metalloprotease, C-terminal [SSF101967] (130-311)
  IPR045584 Pilin-like [SSF54523] (417-511)

B-factor: mean 44.32, std 25.87, range [14.19, 141.02]